Protein AF-A0A524Q2S2-F1 (afdb_monomer)

Foldseek 3Di:
DPPPVVVVVVVVVVVVVVVVVVVVVVPDDDPPVVPVVPPPDPPDDPVVVVVVVVVVVVVVVVVVVVVVCVVVVHDPVVVDPPPPPPFPWDWAWAWEDAPVLPDIDIDIDTDGDDPDLFVVLQVSLVVRCCGDPVDRRNLLVQWDKDFPGWDWADPDPPDQTEIETEIETPDGDVPRDHDPNSQVSSLVRSQCRSVRGPVSHDGYAYHYNNHGPDRNPDD

pLDDT: mean 76.46, std 16.43, range [42.31, 95.12]

Mean predicted aligned error: 17.83 Å

Secondary structure (DSSP, 8-state):
--SHHHHHHHHHHHHHHHHHHHTGGGT----STTTTTSSS-----HHHHHHHHHHHHHHHHHHHHHHHHHHHT--GGGGSPPP-----EEEEEEEEE-TTSS-EEEEEEEEEPPSSHHHHHHHHHHHHHT--SSS--GGGS-EEEEEEEEEEE--SSSSPEEEEEEEEEEEE-TT--PPTTHHHHHHHHHHHHHHHH-TTEEEEEEEETTEES--SS--

Sequence (219 aa):
MNTLFAKLSVRVRALKSGAAAFWRGLGWDFPQVRKIRAELIDYPEGKERNRRLIIFFAALFIIDYLAYSYHTDKNIFDIFPSIPSLDSHVSVSVYLPSLDGESIVDEKRMIPRYNSDEKTAKLLFETVVQGRLRANTTAAVPAELFVRKVWIRREGKGTQGLCVFDIEPVRLEPGATVIKNSEALFMRALEKTITENIPTVGGVMILEKGALNASLWEI

Structure (mmCIF, N/CA/C/O backbone):
data_AF-A0A524Q2S2-F1
#
_entry.id   AF-A0A524Q2S2-F1
#
loop_
_atom_site.group_PDB
_atom_site.id
_atom_site.type_symbol
_atom_site.label_atom_id
_atom_site.label_alt_id
_atom_site.label_comp_id
_atom_site.label_asym_id
_atom_site.label_entity_id
_atom_site.label_seq_id
_atom_site.pdbx_PDB_ins_code
_atom_site.Cartn_x
_atom_site.Cartn_y
_atom_site.Cartn_z
_atom_site.occupancy
_atom_site.B_iso_or_equiv
_atom_site.auth_seq_id
_atom_site.auth_comp_id
_atom_site.auth_asym_id
_atom_site.auth_atom_id
_atom_site.pdbx_PDB_model_num
ATOM 1 N N . MET A 1 1 ? -10.970 -1.768 -83.175 1.00 51.94 1 MET A N 1
ATOM 2 C CA . MET A 1 1 ? -9.980 -0.887 -82.505 1.00 51.94 1 MET A CA 1
ATOM 3 C C . MET A 1 1 ? -8.564 -0.907 -83.114 1.00 51.94 1 MET A C 1
ATOM 5 O O . MET A 1 1 ? -7.703 -0.235 -82.569 1.00 51.94 1 MET A O 1
ATOM 9 N N . ASN A 1 2 ? -8.312 -1.543 -84.275 1.00 53.16 2 ASN A N 1
ATOM 10 C CA . ASN A 1 2 ? -6.956 -1.641 -84.867 1.00 53.16 2 ASN A CA 1
ATOM 11 C C . ASN A 1 2 ? -6.663 -0.704 -86.060 1.00 53.16 2 ASN A C 1
ATOM 13 O O . ASN A 1 2 ? -5.562 -0.730 -86.599 1.00 53.16 2 ASN A O 1
ATOM 17 N N . THR A 1 3 ? -7.593 0.157 -86.478 1.00 53.16 3 THR A N 1
ATOM 18 C CA . THR A 1 3 ? -7.423 1.002 -87.682 1.00 53.16 3 THR A CA 1
ATOM 19 C C . THR A 1 3 ? -7.065 2.467 -87.396 1.00 53.16 3 THR A C 1
ATOM 21 O O . THR A 1 3 ? -6.556 3.154 -88.281 1.00 53.16 3 THR A O 1
ATOM 24 N N . LEU A 1 4 ? -7.245 2.951 -86.161 1.00 49.75 4 LEU A N 1
ATOM 25 C CA . LEU A 1 4 ? -6.898 4.326 -85.757 1.00 49.75 4 LEU A CA 1
ATOM 26 C C . LEU A 1 4 ? -5.415 4.490 -85.373 1.00 49.75 4 LEU A C 1
ATOM 28 O O . LEU A 1 4 ? -4.804 5.505 -85.705 1.00 49.75 4 LEU A O 1
ATOM 32 N N . PHE A 1 5 ? -4.791 3.467 -84.778 1.00 42.91 5 PHE A N 1
ATOM 33 C CA . PHE A 1 5 ? -3.368 3.506 -84.408 1.00 42.91 5 PHE A CA 1
ATOM 34 C C . PHE A 1 5 ? -2.415 3.422 -85.613 1.00 42.91 5 PHE A C 1
ATOM 36 O O . PHE A 1 5 ? -1.347 4.037 -85.603 1.00 42.91 5 PHE A O 1
ATOM 43 N N . ALA A 1 6 ? -2.813 2.736 -86.690 1.00 50.78 6 ALA A N 1
ATOM 44 C CA . ALA A 1 6 ? -2.006 2.648 -87.907 1.00 50.78 6 ALA A CA 1
ATOM 45 C C . ALA A 1 6 ? -1.934 3.990 -88.666 1.00 50.78 6 ALA A C 1
ATOM 47 O O . ALA A 1 6 ? -0.884 4.347 -89.194 1.00 50.78 6 ALA A O 1
ATOM 48 N N . LYS A 1 7 ? -3.014 4.786 -88.667 1.00 48.00 7 LYS A N 1
ATOM 49 C CA . LYS A 1 7 ? -3.033 6.110 -89.322 1.00 48.00 7 LYS A CA 1
ATOM 50 C C . LYS A 1 7 ? -2.212 7.170 -88.573 1.00 48.00 7 LYS A C 1
ATOM 52 O O . LYS A 1 7 ? -1.642 8.050 -89.219 1.00 48.00 7 LYS A O 1
ATOM 57 N N . LEU A 1 8 ? -2.095 7.079 -87.243 1.00 42.72 8 LEU A N 1
ATOM 58 C CA . LEU A 1 8 ? -1.252 7.991 -86.455 1.00 42.72 8 LEU A CA 1
ATOM 59 C C . LEU A 1 8 ? 0.249 7.692 -86.602 1.00 42.72 8 LEU A C 1
ATOM 61 O O . LEU A 1 8 ? 1.050 8.624 -86.677 1.00 42.72 8 LEU A O 1
ATOM 65 N N . SER A 1 9 ? 0.648 6.421 -86.709 1.00 47.88 9 SER A N 1
ATOM 66 C CA . SER A 1 9 ? 2.070 6.056 -86.804 1.00 47.88 9 SER A CA 1
ATOM 67 C C . SER A 1 9 ? 2.708 6.442 -88.146 1.00 47.88 9 SER A C 1
ATOM 69 O O . SER A 1 9 ? 3.886 6.804 -88.184 1.00 47.88 9 SER A O 1
ATOM 71 N N . VAL A 1 10 ? 1.931 6.447 -89.236 1.00 53.81 10 VAL A N 1
ATOM 72 C CA . VAL A 1 10 ? 2.407 6.836 -90.575 1.00 53.81 10 VAL A CA 1
ATOM 73 C C . VAL A 1 10 ? 2.595 8.356 -90.688 1.00 53.81 10 VAL A C 1
ATOM 75 O O . VAL A 1 10 ? 3.609 8.805 -91.224 1.00 53.81 10 VAL A O 1
ATOM 78 N N . ARG A 1 11 ? 1.697 9.169 -90.105 1.00 47.78 11 ARG A N 1
ATOM 79 C CA . ARG A 1 11 ? 1.826 10.643 -90.115 1.00 47.78 11 ARG A CA 1
ATOM 80 C C . ARG A 1 11 ? 3.018 11.153 -89.296 1.00 47.78 11 ARG A C 1
ATOM 82 O O . ARG A 1 11 ? 3.693 12.084 -89.725 1.00 47.78 11 ARG A O 1
ATOM 89 N N . VAL A 1 12 ? 3.333 10.518 -88.165 1.00 50.69 12 VAL A N 1
ATOM 90 C CA . VAL A 1 12 ? 4.493 10.902 -87.334 1.00 50.69 12 VAL A CA 1
ATOM 91 C C . VAL A 1 12 ? 5.821 10.514 -87.999 1.00 50.69 12 VAL A C 1
ATOM 93 O O . VAL A 1 12 ? 6.826 11.208 -87.835 1.00 50.69 12 VAL A O 1
ATOM 96 N N . ARG A 1 13 ? 5.839 9.435 -88.795 1.00 49.03 13 ARG A N 1
ATOM 97 C CA . ARG A 1 13 ? 7.043 8.997 -89.515 1.00 49.03 13 ARG A CA 1
ATOM 98 C C . ARG A 1 13 ? 7.376 9.920 -90.697 1.00 49.03 13 ARG A C 1
ATOM 100 O O . ARG A 1 13 ? 8.550 10.219 -90.894 1.00 49.03 13 ARG A O 1
ATOM 107 N N . ALA A 1 14 ? 6.362 10.453 -91.387 1.00 50.12 14 ALA A N 1
ATOM 108 C CA . ALA A 1 14 ? 6.536 11.420 -92.478 1.00 50.12 14 ALA A CA 1
ATOM 109 C C . ALA A 1 14 ? 7.053 12.799 -92.006 1.00 50.12 14 ALA A C 1
ATOM 111 O O . ALA A 1 14 ? 7.875 13.412 -92.686 1.00 50.12 14 ALA A O 1
ATOM 112 N N . LEU A 1 15 ? 6.650 13.269 -90.815 1.00 46.62 15 LEU A N 1
ATOM 113 C CA . LEU A 1 15 ? 7.177 14.524 -90.251 1.00 46.62 15 LEU A CA 1
ATOM 114 C C . LEU A 1 15 ? 8.654 14.408 -89.823 1.00 46.62 15 LEU A C 1
ATOM 116 O O . LEU A 1 15 ? 9.420 15.360 -89.969 1.00 46.62 15 LEU A O 1
ATOM 120 N N . LYS A 1 16 ? 9.080 13.236 -89.330 1.00 49.38 16 LYS A N 1
ATOM 121 C CA . LYS A 1 16 ? 10.474 13.000 -88.911 1.00 49.38 16 LYS A CA 1
ATOM 122 C C . LYS A 1 16 ? 11.441 12.862 -90.091 1.00 49.38 16 LYS A C 1
ATOM 124 O O . LYS A 1 16 ? 12.584 13.300 -89.977 1.00 49.38 16 LYS A O 1
ATOM 129 N N . SER A 1 17 ? 11.001 12.308 -91.222 1.00 53.91 17 SER A N 1
ATOM 130 C CA . SER A 1 17 ? 11.829 12.233 -92.434 1.00 53.91 17 SER A CA 1
ATOM 131 C C . SER A 1 17 ? 11.991 13.589 -93.127 1.00 53.91 17 SER A C 1
ATOM 133 O O . SER A 1 17 ? 13.067 13.860 -93.652 1.00 53.91 17 SER A O 1
ATOM 135 N N . GLY A 1 18 ? 10.975 14.462 -93.077 1.00 50.38 18 GLY A N 1
ATOM 136 C CA . GLY A 1 18 ? 11.052 15.821 -93.630 1.00 50.38 18 GLY A CA 1
ATOM 137 C C . GLY A 1 18 ? 12.020 16.731 -92.864 1.00 50.38 18 GLY A C 1
ATOM 138 O O . GLY A 1 18 ? 12.860 17.391 -93.471 1.00 50.38 18 GLY A O 1
ATOM 139 N N . ALA A 1 19 ? 11.986 16.695 -91.527 1.00 53.38 19 ALA A N 1
ATOM 140 C CA . ALA A 1 19 ? 12.909 17.473 -90.695 1.00 53.38 19 ALA A CA 1
ATOM 141 C C . ALA A 1 19 ? 14.368 17.001 -90.849 1.00 53.38 19 ALA A C 1
ATOM 143 O O . ALA A 1 19 ? 15.275 17.815 -90.981 1.00 53.38 19 ALA A O 1
ATOM 144 N N . ALA A 1 20 ? 14.608 15.687 -90.913 1.00 52.72 20 ALA A N 1
ATOM 145 C CA . ALA A 1 20 ? 15.955 15.135 -91.084 1.00 52.72 20 ALA A CA 1
ATOM 146 C C . ALA A 1 20 ? 16.560 15.365 -92.486 1.00 52.72 20 ALA A C 1
ATOM 148 O O . ALA A 1 20 ? 17.772 15.212 -92.652 1.00 52.72 20 ALA A O 1
ATOM 1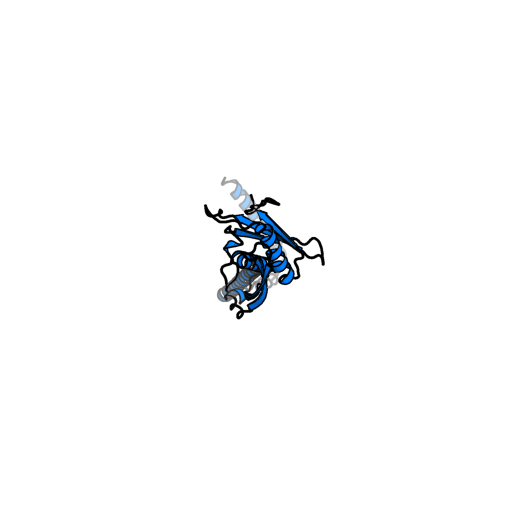49 N N . ALA A 1 21 ? 15.736 15.696 -93.487 1.00 55.91 21 ALA A N 1
ATOM 150 C CA . ALA A 1 21 ? 16.184 16.106 -94.818 1.00 55.91 21 ALA A CA 1
ATOM 151 C C . ALA A 1 21 ? 16.471 17.618 -94.880 1.00 55.91 21 ALA A C 1
ATOM 153 O O . ALA A 1 21 ? 17.477 18.016 -95.461 1.00 55.91 21 ALA A O 1
ATOM 154 N N . PHE A 1 22 ? 15.661 18.442 -94.203 1.00 51.53 22 PHE A N 1
ATOM 155 C CA . PHE A 1 22 ? 15.856 19.895 -94.110 1.00 51.53 22 PHE A CA 1
ATOM 156 C C . PHE A 1 22 ? 17.202 20.269 -93.463 1.00 51.53 22 PHE A C 1
ATOM 158 O O . PHE A 1 22 ? 17.921 21.121 -93.974 1.00 51.53 22 PHE A O 1
ATOM 165 N N . TRP A 1 23 ? 17.602 19.563 -92.399 1.00 49.12 23 TRP A N 1
ATOM 166 C CA . TRP A 1 23 ? 18.881 19.809 -91.717 1.00 49.12 23 TRP A CA 1
ATOM 167 C C . TRP A 1 23 ? 20.108 19.241 -92.450 1.00 49.12 23 TRP A C 1
ATOM 169 O O . TRP A 1 23 ? 21.209 19.753 -92.273 1.00 49.12 23 TRP A O 1
ATOM 179 N N . ARG A 1 24 ? 19.937 18.235 -93.322 1.00 52.16 24 ARG A N 1
ATOM 180 C CA . ARG A 1 24 ? 21.031 17.694 -94.155 1.00 52.16 24 ARG A CA 1
ATOM 181 C C . ARG A 1 24 ? 21.384 18.582 -95.352 1.00 52.16 24 ARG A C 1
ATOM 183 O O . ARG A 1 24 ? 22.505 18.501 -95.837 1.00 52.16 24 ARG A O 1
ATOM 190 N N . GLY A 1 25 ? 20.470 19.447 -95.796 1.00 52.78 25 GLY A N 1
ATOM 191 C CA . GLY A 1 25 ? 20.735 20.433 -96.853 1.00 52.78 25 GLY A CA 1
ATOM 192 C C . GLY A 1 25 ? 21.556 21.649 -96.401 1.00 52.78 25 GLY A C 1
ATOM 193 O O . GLY A 1 25 ? 22.034 22.397 -97.244 1.00 52.78 25 GLY A O 1
ATOM 194 N N . LEU A 1 26 ? 21.739 21.840 -95.090 1.00 55.78 26 LEU A N 1
ATOM 195 C CA . LEU A 1 26 ? 22.383 23.022 -94.498 1.00 55.78 26 LEU A CA 1
ATOM 196 C C . LEU A 1 26 ? 23.843 22.803 -94.061 1.00 55.78 26 LEU A C 1
ATOM 198 O O . LEU A 1 26 ? 24.423 23.682 -93.432 1.00 55.78 26 LEU A O 1
ATOM 202 N N . GLY A 1 27 ? 24.454 21.662 -94.403 1.00 50.78 27 GLY A N 1
ATOM 203 C CA . GLY A 1 27 ? 25.905 21.449 -94.263 1.00 50.78 27 GLY A CA 1
ATOM 204 C C . GLY A 1 27 ? 26.462 21.549 -92.836 1.00 50.78 27 GLY A C 1
ATOM 205 O O . GLY A 1 27 ? 27.656 21.775 -92.663 1.00 50.78 27 GLY A O 1
ATOM 206 N N . TRP A 1 28 ? 25.622 21.405 -91.809 1.00 48.47 28 TRP A N 1
ATOM 207 C CA . TRP A 1 28 ? 26.031 21.464 -90.406 1.00 48.47 28 TRP A CA 1
ATOM 208 C C . TRP A 1 28 ? 26.100 20.063 -89.799 1.00 48.47 28 TRP A C 1
ATOM 210 O O . TRP A 1 28 ? 25.163 19.591 -89.153 1.00 48.47 28 TRP A O 1
ATOM 220 N N . ASP A 1 29 ? 27.243 19.405 -89.984 1.00 48.66 29 ASP A N 1
ATOM 221 C CA . ASP A 1 29 ? 27.639 18.294 -89.126 1.00 48.66 29 ASP A CA 1
ATOM 222 C C . ASP A 1 29 ? 28.068 18.870 -87.771 1.00 48.66 29 ASP A C 1
ATOM 224 O O . ASP A 1 29 ? 29.070 19.573 -87.680 1.00 48.66 29 ASP A O 1
ATOM 228 N N . PHE A 1 30 ? 27.314 18.583 -86.705 1.00 49.28 30 PHE A N 1
ATOM 229 C CA . PHE A 1 30 ? 27.741 18.828 -85.323 1.00 49.28 30 PHE A CA 1
ATOM 230 C C . PHE A 1 30 ? 28.308 17.529 -84.729 1.00 49.28 30 PHE A C 1
ATOM 232 O O . PHE A 1 30 ? 27.538 16.696 -84.238 1.00 49.28 30 PHE A O 1
ATOM 239 N N . PRO A 1 31 ? 29.641 17.336 -84.682 1.00 49.84 31 PRO A N 1
ATOM 240 C CA . PRO A 1 31 ? 30.243 16.124 -84.130 1.00 49.84 31 PRO A CA 1
ATOM 241 C C . PRO A 1 31 ? 30.251 16.128 -82.592 1.00 49.84 31 PRO A C 1
ATOM 243 O O . PRO A 1 31 ? 30.528 15.105 -81.970 1.00 49.84 31 PRO A O 1
ATOM 246 N N . GLN A 1 32 ? 29.953 17.267 -81.954 1.00 50.66 32 GLN A N 1
ATOM 247 C CA . GLN A 1 32 ? 30.176 17.451 -80.516 1.00 50.66 32 GLN A CA 1
ATOM 248 C C . GLN A 1 32 ? 28.974 17.128 -79.618 1.00 50.66 32 GLN A C 1
ATOM 250 O O . GLN A 1 32 ? 29.165 16.778 -78.456 1.00 50.66 32 GLN A O 1
ATOM 255 N N . VAL A 1 33 ? 27.740 17.128 -80.132 1.00 47.84 33 VAL A N 1
ATOM 256 C CA . VAL A 1 33 ? 26.551 16.852 -79.292 1.00 47.84 33 VAL A CA 1
ATOM 257 C C . VAL A 1 33 ? 26.439 15.364 -78.920 1.00 47.84 33 VAL A C 1
ATOM 259 O O . VAL A 1 33 ? 25.808 15.009 -77.924 1.00 47.84 33 VAL A O 1
ATOM 262 N N . ARG A 1 34 ? 27.097 14.471 -79.672 1.00 45.41 34 ARG A N 1
ATOM 263 C CA . ARG A 1 34 ? 27.112 13.029 -79.377 1.00 45.41 34 ARG A CA 1
ATOM 264 C C . ARG A 1 34 ? 28.104 12.617 -78.290 1.00 45.41 34 ARG A C 1
ATOM 266 O O . ARG A 1 34 ? 27.841 11.622 -77.625 1.00 45.41 34 ARG A O 1
ATOM 273 N N . LYS A 1 35 ? 29.197 13.359 -78.078 1.00 44.00 35 LYS A N 1
ATOM 274 C CA . LYS A 1 35 ? 30.207 12.989 -77.068 1.00 44.00 35 LYS A CA 1
ATOM 275 C C . LYS A 1 35 ? 29.802 13.360 -75.640 1.00 44.00 35 LYS A C 1
ATOM 277 O O . LYS A 1 35 ? 30.072 12.594 -74.730 1.00 44.00 35 LYS A O 1
ATOM 282 N N . ILE A 1 36 ? 29.055 14.447 -75.442 1.00 49.34 36 ILE A N 1
ATOM 283 C CA . ILE A 1 36 ? 28.718 14.928 -74.087 1.00 49.34 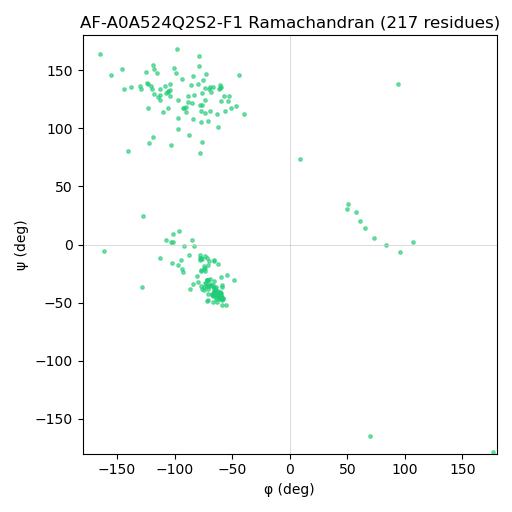36 ILE A CA 1
ATOM 284 C C . ILE A 1 36 ? 27.645 14.060 -73.394 1.00 49.34 36 ILE A C 1
ATOM 286 O O . ILE A 1 36 ? 27.555 14.039 -72.172 1.00 49.34 36 ILE A O 1
ATOM 290 N N . ARG A 1 37 ? 26.841 13.284 -74.138 1.00 42.31 37 ARG A N 1
ATOM 291 C CA . ARG A 1 37 ? 25.806 12.414 -73.539 1.00 42.31 37 ARG A CA 1
ATOM 292 C C . ARG A 1 37 ? 26.282 11.019 -73.126 1.00 42.31 37 ARG A C 1
ATOM 294 O O . ARG A 1 37 ? 25.503 10.311 -72.497 1.00 42.31 37 ARG A O 1
ATOM 301 N N . ALA A 1 38 ? 27.500 10.613 -73.480 1.00 45.41 38 ALA A N 1
ATOM 302 C CA . ALA A 1 38 ? 27.979 9.254 -73.220 1.00 45.41 38 ALA A CA 1
ATOM 303 C C . ALA A 1 38 ? 28.788 9.107 -71.917 1.00 45.41 38 ALA A C 1
ATOM 305 O O . ALA A 1 38 ? 28.978 7.985 -71.471 1.00 45.41 38 ALA A O 1
ATOM 306 N N . GLU A 1 39 ? 29.218 10.206 -71.287 1.00 50.22 39 GLU A N 1
ATOM 307 C CA . GLU A 1 39 ? 30.125 10.172 -70.122 1.00 50.22 39 GLU A CA 1
ATOM 308 C C . GLU A 1 39 ? 29.470 10.521 -68.772 1.00 50.22 39 GLU A C 1
ATOM 310 O O . GLU A 1 39 ? 30.163 10.567 -67.763 1.00 50.22 39 GLU A O 1
ATOM 315 N N . LEU A 1 40 ? 28.152 10.758 -68.696 1.00 49.72 40 LEU A N 1
ATOM 316 C CA . LEU A 1 40 ? 27.533 11.267 -67.455 1.00 49.72 40 LEU A CA 1
ATOM 317 C C . LEU A 1 40 ? 26.338 10.473 -66.917 1.00 49.72 40 LEU A C 1
ATOM 319 O O . LEU A 1 40 ? 25.515 11.019 -66.188 1.00 49.72 40 LEU A O 1
ATOM 323 N N . ILE A 1 41 ? 26.240 9.185 -67.245 1.00 53.84 41 ILE A N 1
ATOM 324 C CA . ILE A 1 41 ? 25.496 8.221 -66.424 1.00 53.84 41 ILE A CA 1
ATOM 325 C C . ILE A 1 41 ? 26.307 6.929 -66.429 1.00 53.84 41 ILE A C 1
ATOM 327 O O . ILE A 1 41 ? 26.025 6.006 -67.193 1.00 53.84 41 ILE A O 1
ATOM 331 N N . ASP A 1 42 ? 27.339 6.891 -65.590 1.00 50.59 42 ASP A N 1
ATOM 332 C CA . ASP A 1 42 ? 27.996 5.641 -65.226 1.00 50.59 42 ASP A CA 1
ATOM 333 C C . ASP A 1 42 ? 26.951 4.779 -64.512 1.00 50.59 42 ASP A C 1
ATOM 335 O O . ASP A 1 42 ? 26.579 5.023 -63.358 1.00 50.59 42 ASP A O 1
ATOM 339 N N . TYR A 1 43 ? 26.384 3.813 -65.234 1.00 50.56 43 TYR A N 1
ATOM 340 C CA . TYR A 1 43 ? 25.564 2.789 -64.613 1.00 50.56 43 TYR A CA 1
ATOM 341 C C . TYR A 1 43 ? 26.513 1.929 -63.783 1.00 50.56 43 TYR A C 1
ATOM 343 O O . TYR A 1 43 ? 27.381 1.281 -64.368 1.00 50.56 43 TYR A O 1
ATOM 351 N N . PRO A 1 44 ? 26.382 1.914 -62.443 1.00 57.34 44 PRO A N 1
ATOM 352 C CA . PRO A 1 44 ? 27.294 1.150 -61.611 1.00 57.34 44 PRO A CA 1
ATOM 353 C C . PRO A 1 44 ? 27.249 -0.310 -62.062 1.00 57.34 44 PRO A C 1
ATOM 355 O O . PRO A 1 44 ? 26.157 -0.885 -62.161 1.00 57.34 44 PRO A O 1
ATOM 358 N N . GLU A 1 45 ? 28.419 -0.898 -62.336 1.00 65.25 45 GLU A N 1
ATOM 359 C CA . GLU A 1 45 ? 28.560 -2.331 -62.604 1.00 65.25 45 GLU A CA 1
ATOM 360 C C . GLU A 1 45 ? 27.731 -3.116 -61.577 1.00 65.25 45 GLU A C 1
ATOM 362 O O . GLU A 1 45 ? 27.604 -2.692 -60.425 1.00 65.25 45 GLU A O 1
ATOM 367 N N . GLY A 1 46 ? 27.137 -4.254 -61.957 1.00 64.88 46 GLY A N 1
ATOM 368 C CA . GLY A 1 46 ? 26.148 -4.955 -61.115 1.00 64.88 46 GLY A 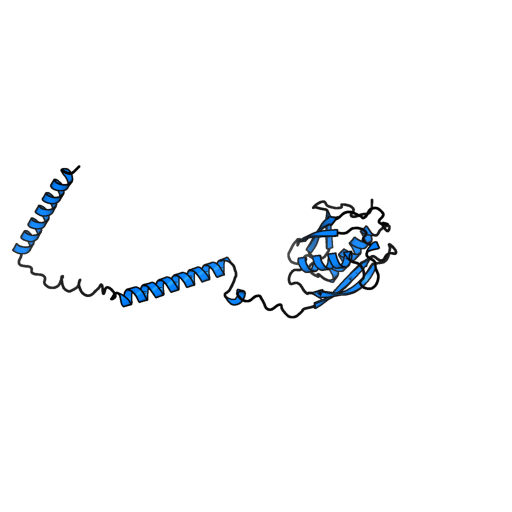CA 1
ATOM 369 C C . GLY A 1 46 ? 26.580 -5.154 -59.651 1.00 64.88 46 GLY A C 1
ATOM 370 O O . GLY A 1 46 ? 25.757 -5.089 -58.737 1.00 64.88 46 GLY A O 1
ATOM 371 N N . LYS A 1 47 ? 27.890 -5.281 -59.411 1.00 68.56 47 LYS A N 1
ATOM 372 C CA . LYS A 1 47 ? 28.512 -5.353 -58.085 1.00 68.56 47 LYS A CA 1
ATOM 373 C C . LYS A 1 47 ? 28.383 -4.059 -57.265 1.00 68.56 47 LYS A C 1
ATOM 375 O O . LYS A 1 47 ? 28.050 -4.113 -56.082 1.00 68.56 47 LYS A O 1
ATOM 380 N N . GLU A 1 48 ? 28.600 -2.897 -57.873 1.00 77.00 48 GLU A N 1
ATOM 381 C CA . GLU A 1 48 ? 28.444 -1.592 -57.225 1.00 77.00 48 GLU A CA 1
ATOM 382 C C . GLU A 1 48 ? 26.978 -1.248 -56.953 1.00 77.00 48 GLU A C 1
ATOM 384 O O . GLU A 1 48 ? 26.655 -0.708 -55.890 1.00 77.00 48 GLU A O 1
ATOM 389 N N . ARG A 1 49 ? 26.077 -1.605 -57.877 1.00 76.31 49 ARG A N 1
ATOM 390 C CA . ARG A 1 49 ? 24.630 -1.443 -57.686 1.00 76.31 49 ARG A CA 1
ATOM 391 C C . ARG A 1 49 ? 24.145 -2.254 -56.486 1.00 76.31 49 ARG A C 1
ATOM 393 O O . ARG A 1 49 ? 23.427 -1.720 -55.642 1.00 76.31 49 ARG A O 1
ATOM 400 N N . ASN A 1 50 ? 24.587 -3.505 -56.371 1.00 82.06 50 ASN A N 1
ATOM 401 C CA . ASN A 1 50 ? 24.251 -4.355 -55.232 1.00 82.06 50 ASN A CA 1
ATOM 402 C C . ASN A 1 50 ? 24.828 -3.808 -53.923 1.00 82.06 50 ASN A C 1
ATOM 404 O O . ASN A 1 50 ? 24.112 -3.771 -52.927 1.00 82.06 50 ASN A O 1
ATOM 408 N N . ARG A 1 51 ? 26.068 -3.296 -53.919 1.00 83.56 51 ARG A N 1
ATOM 409 C CA . ARG A 1 51 ? 26.654 -2.648 -52.731 1.00 83.56 51 ARG A CA 1
ATOM 410 C C . ARG A 1 51 ? 25.810 -1.460 -52.261 1.00 83.56 51 ARG A C 1
ATOM 412 O O . ARG A 1 51 ? 25.527 -1.351 -51.073 1.00 83.56 51 ARG A O 1
ATOM 419 N N . ARG A 1 52 ? 25.377 -0.592 -53.182 1.00 86.06 52 ARG A N 1
ATOM 420 C CA . ARG A 1 52 ? 24.524 0.565 -52.853 1.00 86.06 52 ARG A CA 1
ATOM 421 C C . ARG A 1 52 ? 23.162 0.133 -52.316 1.00 86.06 52 ARG A C 1
ATOM 423 O O . ARG A 1 52 ? 22.702 0.713 -51.342 1.00 86.06 52 ARG A O 1
ATOM 430 N N . LEU A 1 53 ? 22.551 -0.897 -52.903 1.00 87.19 53 LEU A N 1
ATOM 431 C CA . LEU A 1 53 ? 21.278 -1.439 -52.421 1.00 87.19 53 LEU A CA 1
ATOM 432 C C . LEU A 1 53 ? 21.405 -2.042 -51.022 1.00 87.19 53 LEU A C 1
ATOM 434 O O . LEU A 1 53 ? 20.578 -1.746 -50.170 1.00 87.19 53 LEU A O 1
ATOM 438 N N . ILE A 1 54 ? 22.450 -2.829 -50.759 1.00 88.75 54 ILE A N 1
ATOM 439 C CA . ILE A 1 54 ? 22.686 -3.422 -49.435 1.00 88.75 54 ILE A CA 1
ATOM 440 C C . ILE A 1 54 ? 22.853 -2.325 -48.381 1.00 88.75 54 ILE A C 1
ATOM 442 O O . ILE A 1 54 ? 22.213 -2.387 -47.338 1.00 88.75 54 ILE A O 1
ATOM 446 N N . ILE A 1 55 ? 23.660 -1.298 -48.667 1.00 92.62 55 ILE A N 1
ATOM 447 C CA . ILE A 1 55 ? 23.855 -0.165 -47.750 1.00 92.62 55 ILE A CA 1
ATOM 448 C C . ILE A 1 55 ? 22.543 0.599 -47.542 1.00 92.62 55 ILE A C 1
ATOM 450 O O . ILE A 1 55 ? 22.220 0.963 -46.417 1.00 92.62 55 ILE A O 1
ATOM 454 N N . PHE A 1 56 ? 21.770 0.816 -48.606 1.00 93.44 56 PHE A N 1
ATOM 455 C CA . PHE A 1 56 ? 20.489 1.512 -48.531 1.00 93.44 56 PHE A CA 1
ATOM 456 C C . PHE A 1 56 ? 19.462 0.751 -47.686 1.00 93.44 56 PHE A C 1
ATOM 458 O O . PHE A 1 56 ? 18.841 1.339 -46.804 1.00 93.44 56 PHE A O 1
ATOM 465 N N . PHE A 1 57 ? 19.319 -0.559 -47.897 1.00 93.69 57 PHE A N 1
ATOM 466 C CA . PHE A 1 57 ? 18.433 -1.387 -47.080 1.00 93.69 57 PHE A CA 1
ATOM 467 C C . PHE A 1 57 ? 18.919 -1.483 -45.633 1.00 93.69 57 PHE A C 1
ATOM 469 O O . PHE A 1 57 ? 18.108 -1.361 -44.722 1.00 93.69 57 PHE A O 1
ATOM 476 N N . ALA A 1 58 ? 20.228 -1.618 -45.400 1.00 93.19 58 ALA A N 1
ATOM 477 C CA . ALA A 1 58 ? 20.788 -1.591 -44.051 1.00 93.19 58 ALA A CA 1
ATOM 478 C C . ALA A 1 58 ? 20.483 -0.264 -43.336 1.00 93.19 58 ALA A C 1
ATOM 480 O O . ALA A 1 58 ? 20.057 -0.273 -42.185 1.00 93.19 58 ALA A O 1
ATOM 481 N N . ALA A 1 59 ? 20.632 0.871 -44.025 1.00 93.50 59 ALA A N 1
ATOM 482 C CA . ALA A 1 59 ? 20.294 2.182 -43.479 1.00 93.50 59 ALA A CA 1
ATOM 483 C C . ALA A 1 59 ? 18.794 2.311 -43.173 1.00 93.50 59 ALA A C 1
ATOM 485 O O . ALA A 1 59 ? 18.437 2.805 -42.106 1.00 93.50 59 ALA A O 1
ATOM 486 N N . LEU A 1 60 ? 17.919 1.824 -44.061 1.00 94.69 60 LEU A N 1
ATOM 487 C CA . LEU A 1 60 ? 16.475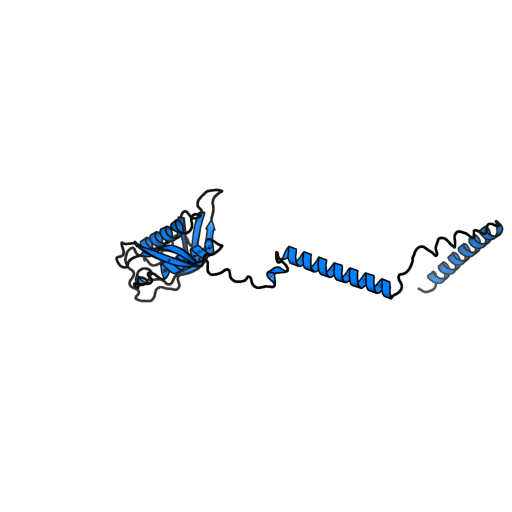 1.797 -43.817 1.00 94.69 60 LEU A CA 1
ATOM 488 C C . LEU A 1 60 ? 16.114 0.972 -42.579 1.00 94.69 60 LEU A C 1
ATOM 490 O O . LEU A 1 60 ? 15.342 1.451 -41.758 1.00 94.69 60 LEU A O 1
ATOM 494 N N . PHE A 1 61 ? 16.699 -0.216 -42.404 1.00 91.44 61 PHE A N 1
ATOM 495 C CA . PHE A 1 61 ? 16.446 -1.040 -41.218 1.00 91.44 61 PHE A CA 1
ATOM 496 C C . PHE A 1 61 ? 16.950 -0.389 -39.928 1.00 91.44 61 PHE A C 1
ATOM 498 O O . PHE A 1 61 ? 16.283 -0.480 -38.902 1.00 91.44 61 PHE A O 1
ATOM 505 N N . ILE A 1 62 ? 18.094 0.300 -39.969 1.00 89.31 62 ILE A N 1
ATOM 506 C CA . ILE A 1 62 ? 18.597 1.050 -38.810 1.00 89.31 62 ILE A CA 1
ATOM 507 C C . ILE A 1 62 ? 17.632 2.189 -38.452 1.00 89.31 62 ILE A C 1
ATOM 509 O O . ILE A 1 62 ? 17.325 2.377 -37.279 1.00 89.31 62 ILE A O 1
ATOM 513 N N . ILE A 1 63 ? 17.129 2.932 -39.441 1.00 90.12 63 ILE A N 1
ATOM 514 C CA . ILE A 1 63 ? 16.183 4.034 -39.211 1.00 90.12 63 ILE A CA 1
ATOM 515 C C . ILE A 1 63 ? 14.842 3.514 -38.685 1.00 90.12 63 ILE A C 1
ATOM 517 O O . ILE A 1 63 ? 14.318 4.079 -37.730 1.00 90.12 63 ILE A O 1
ATOM 521 N N . ASP A 1 64 ? 14.309 2.441 -39.267 1.00 86.69 64 ASP A N 1
ATOM 522 C CA . ASP A 1 64 ? 13.067 1.801 -38.817 1.00 86.69 64 ASP A CA 1
ATOM 523 C C . ASP A 1 64 ? 13.187 1.323 -37.362 1.00 86.69 64 ASP A C 1
ATOM 525 O O . ASP A 1 64 ? 12.340 1.617 -36.518 1.00 86.69 64 ASP A O 1
ATOM 529 N N . TYR A 1 65 ? 14.318 0.703 -37.024 1.00 82.62 65 TYR A N 1
ATOM 530 C CA . TYR A 1 65 ? 14.623 0.287 -35.661 1.00 82.62 65 TYR A CA 1
ATOM 531 C C . TYR A 1 65 ? 14.742 1.467 -34.683 1.00 82.62 65 TYR A C 1
ATOM 533 O O . TYR A 1 65 ? 14.230 1.393 -33.563 1.00 82.62 65 TYR A O 1
ATOM 541 N N . LEU A 1 66 ? 15.380 2.571 -35.084 1.00 83.50 66 LEU A N 1
ATOM 542 C CA . LEU A 1 66 ? 15.464 3.784 -34.263 1.00 83.50 66 LEU A CA 1
ATOM 543 C C . LEU A 1 66 ? 14.091 4.433 -34.072 1.00 83.50 66 LEU A C 1
ATOM 545 O O . LEU A 1 66 ? 13.782 4.874 -32.969 1.00 83.50 66 LEU A O 1
ATOM 549 N N . ALA A 1 67 ? 13.253 4.458 -35.110 1.00 84.56 67 ALA A N 1
ATOM 550 C CA . ALA A 1 67 ? 11.893 4.981 -35.031 1.00 84.56 67 ALA A CA 1
ATOM 551 C C . ALA A 1 67 ? 11.020 4.131 -34.096 1.00 84.56 67 ALA A C 1
ATOM 553 O O . ALA A 1 67 ? 10.304 4.676 -33.258 1.00 84.56 67 ALA A O 1
ATOM 554 N N . TYR A 1 68 ? 11.135 2.803 -34.177 1.00 81.38 68 TYR A N 1
ATOM 555 C CA . TYR A 1 68 ? 10.496 1.881 -33.240 1.00 81.38 68 TYR A CA 1
ATOM 556 C C . TYR A 1 68 ? 10.986 2.092 -31.801 1.00 81.38 68 TYR A C 1
ATOM 558 O O . TYR A 1 68 ? 10.175 2.196 -30.881 1.00 81.38 68 TYR A O 1
ATOM 566 N N . SER A 1 69 ? 12.301 2.209 -31.604 1.00 77.00 69 SER A N 1
ATOM 567 C CA . SER A 1 69 ? 12.916 2.463 -30.291 1.00 77.00 69 SER A CA 1
ATOM 568 C C . SER A 1 69 ? 12.433 3.790 -29.696 1.00 77.00 69 SER A C 1
ATOM 570 O O . SER A 1 69 ? 12.062 3.851 -28.528 1.00 77.00 69 SER A O 1
ATOM 572 N N . TYR A 1 70 ? 12.340 4.833 -30.527 1.00 80.06 70 TYR A N 1
ATOM 573 C CA . TYR A 1 70 ? 11.818 6.144 -30.145 1.00 80.06 70 TYR A CA 1
ATOM 574 C C . TYR A 1 70 ? 10.326 6.105 -29.794 1.00 80.06 70 TYR A C 1
ATOM 576 O O . TYR A 1 70 ? 9.908 6.714 -28.818 1.00 80.06 70 TYR A O 1
ATOM 584 N N . HIS A 1 71 ? 9.505 5.374 -30.552 1.00 80.19 71 HIS A N 1
ATOM 585 C CA . HIS A 1 71 ? 8.074 5.253 -30.257 1.00 80.19 71 HIS A CA 1
ATOM 586 C C . HIS A 1 71 ? 7.755 4.364 -29.059 1.00 80.19 71 HIS A C 1
ATOM 588 O O . HIS A 1 71 ? 6.679 4.495 -28.478 1.00 80.19 71 HIS A O 1
ATOM 594 N N . THR A 1 72 ? 8.655 3.453 -28.704 1.00 74.94 72 THR A N 1
ATOM 595 C CA . THR A 1 72 ? 8.454 2.531 -27.584 1.00 74.94 72 THR A CA 1
ATOM 596 C C . THR A 1 72 ? 9.195 2.948 -26.316 1.00 74.94 72 THR A C 1
ATOM 598 O O . THR A 1 72 ? 9.088 2.226 -25.327 1.00 74.94 72 THR A O 1
ATOM 601 N N . ASP A 1 73 ? 9.901 4.090 -26.329 1.00 64.94 73 ASP A N 1
ATOM 602 C CA . ASP A 1 73 ? 10.782 4.567 -25.248 1.00 64.94 73 ASP A CA 1
ATOM 603 C C . ASP A 1 73 ? 11.778 3.489 -24.767 1.00 64.94 73 ASP A C 1
ATOM 605 O O . ASP A 1 73 ? 12.163 3.452 -23.598 1.00 64.94 73 ASP A O 1
ATOM 609 N N . LYS A 1 74 ? 12.192 2.583 -25.665 1.00 66.06 74 LYS A N 1
ATOM 610 C CA . LYS A 1 74 ? 13.077 1.453 -25.350 1.00 66.06 74 LYS A CA 1
ATOM 611 C C . LYS A 1 74 ? 14.376 1.541 -26.129 1.00 66.06 74 LYS A C 1
ATOM 613 O O . LYS A 1 74 ? 14.361 1.681 -27.347 1.00 66.06 74 LYS A O 1
ATOM 618 N N . ASN A 1 75 ? 15.505 1.424 -25.437 1.00 68.44 75 ASN A N 1
ATOM 619 C CA . ASN A 1 75 ? 16.839 1.452 -26.047 1.00 68.44 75 ASN A CA 1
ATOM 620 C C . ASN A 1 75 ? 17.400 0.039 -26.284 1.00 68.44 75 ASN A C 1
ATOM 622 O O . ASN A 1 75 ? 16.925 -0.939 -25.719 1.00 68.44 75 ASN A O 1
ATOM 626 N N . ILE A 1 76 ? 18.496 -0.075 -27.050 1.00 63.09 76 ILE A N 1
ATOM 627 C CA . ILE A 1 76 ? 19.270 -1.332 -27.211 1.00 63.09 76 ILE A CA 1
ATOM 628 C C . ILE A 1 76 ? 19.701 -1.912 -25.845 1.00 63.09 76 ILE A C 1
ATOM 630 O O . ILE A 1 76 ? 19.872 -3.119 -25.693 1.00 63.09 76 ILE A O 1
ATOM 634 N N . PHE A 1 77 ? 19.833 -1.059 -24.827 1.00 59.72 77 PHE A N 1
ATOM 635 C CA . PHE A 1 77 ? 20.150 -1.458 -23.457 1.00 59.72 77 PHE A CA 1
ATOM 636 C C . PHE A 1 77 ? 18.957 -2.045 -22.671 1.00 59.72 77 PHE A C 1
ATOM 638 O O . PHE A 1 77 ? 19.198 -2.668 -21.64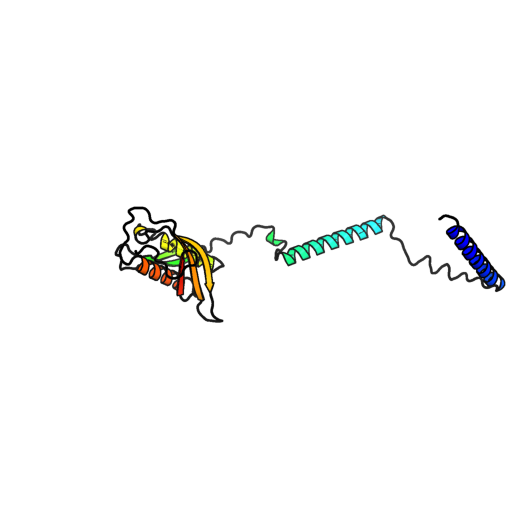4 1.00 59.72 77 PHE A O 1
ATOM 645 N N . ASP A 1 78 ? 17.715 -1.937 -23.165 1.00 60.00 78 ASP A N 1
ATOM 646 C CA . ASP A 1 78 ? 16.520 -2.585 -22.579 1.00 60.00 78 ASP A CA 1
ATOM 647 C C . ASP A 1 78 ? 16.345 -4.050 -23.014 1.00 60.00 78 ASP A C 1
ATOM 649 O O . ASP A 1 78 ? 15.399 -4.722 -22.600 1.00 60.00 78 ASP A O 1
ATOM 653 N N . ILE A 1 79 ? 17.236 -4.570 -23.866 1.00 64.06 79 ILE A N 1
ATOM 654 C CA . ILE A 1 79 ? 17.258 -5.996 -24.237 1.00 64.06 79 ILE A CA 1
ATOM 655 C C . ILE A 1 79 ? 17.698 -6.847 -23.040 1.00 64.06 79 ILE A C 1
ATOM 657 O O . ILE A 1 79 ? 17.277 -7.997 -22.896 1.00 64.06 79 ILE A O 1
ATOM 661 N N . PHE A 1 80 ? 18.531 -6.284 -22.165 1.00 64.25 80 PHE A N 1
ATOM 662 C CA . PHE A 1 80 ? 18.884 -6.932 -20.916 1.00 64.25 80 PHE A CA 1
ATOM 663 C C . PHE A 1 80 ? 17.791 -6.633 -19.893 1.00 64.25 80 PHE A C 1
ATOM 665 O O . PHE A 1 80 ? 17.470 -5.459 -19.694 1.00 64.25 80 PHE A O 1
ATOM 672 N N . PRO A 1 81 ? 17.222 -7.650 -19.216 1.00 58.59 81 PRO A N 1
ATOM 673 C CA . PRO A 1 81 ? 16.421 -7.370 -18.038 1.00 58.59 81 PRO A CA 1
ATOM 674 C C . PRO A 1 81 ? 17.285 -6.512 -17.118 1.00 58.59 81 PRO A C 1
ATOM 676 O O . PRO A 1 81 ? 18.443 -6.854 -16.863 1.00 58.59 81 PRO A O 1
ATOM 679 N N . SER A 1 82 ? 16.748 -5.375 -16.677 1.00 59.72 82 SER A N 1
ATOM 680 C CA . SER A 1 82 ? 17.418 -4.524 -15.700 1.00 59.72 82 SER A CA 1
ATOM 681 C C . SER A 1 82 ? 17.925 -5.424 -14.580 1.00 59.72 82 SER A C 1
ATOM 683 O O . SER A 1 82 ? 17.114 -6.124 -13.966 1.00 59.72 82 SER A O 1
ATOM 685 N N . ILE A 1 83 ? 19.244 -5.447 -14.353 1.00 60.41 83 ILE A N 1
ATOM 686 C CA . ILE A 1 83 ? 19.820 -6.135 -13.196 1.00 60.41 83 ILE A CA 1
ATOM 687 C C . ILE A 1 83 ? 19.022 -5.609 -12.001 1.00 60.41 83 ILE A C 1
ATOM 689 O O . ILE A 1 83 ? 19.017 -4.387 -11.813 1.00 60.41 83 ILE A O 1
ATOM 693 N N . PRO A 1 84 ? 18.276 -6.461 -11.269 1.00 52.81 84 PRO A N 1
ATOM 694 C CA . PRO A 1 84 ? 17.485 -5.989 -10.148 1.00 52.81 84 PRO A CA 1
ATOM 695 C C . PRO A 1 84 ? 18.458 -5.276 -9.220 1.00 52.81 84 PRO A C 1
ATOM 697 O O . PRO A 1 84 ? 19.428 -5.871 -8.749 1.00 52.81 84 PRO A O 1
ATOM 700 N N . SER A 1 85 ? 18.268 -3.967 -9.065 1.00 54.88 85 SER A N 1
ATOM 701 C CA . SER A 1 85 ? 19.108 -3.158 -8.196 1.00 54.88 85 SER A CA 1
A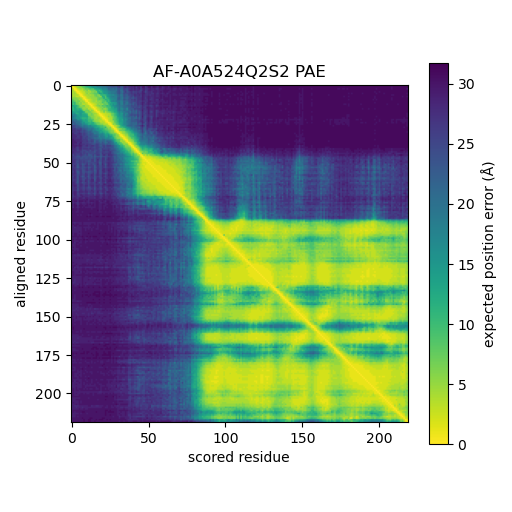TOM 702 C C . SER A 1 85 ? 19.104 -3.820 -6.826 1.00 54.88 85 SER A C 1
ATOM 704 O O . SER A 1 85 ? 18.017 -4.035 -6.287 1.00 54.88 85 SER A O 1
ATOM 706 N N . LEU A 1 86 ? 20.290 -4.162 -6.311 1.00 55.62 86 LEU A N 1
ATOM 707 C CA . LEU A 1 86 ? 20.486 -4.755 -4.990 1.00 55.62 86 LEU A CA 1
ATOM 708 C C . LEU A 1 86 ? 19.540 -4.099 -3.976 1.00 55.62 86 LEU A C 1
ATOM 710 O O . LEU A 1 86 ? 19.671 -2.907 -3.708 1.00 55.62 86 LEU A O 1
ATOM 714 N N . ASP A 1 87 ? 18.581 -4.889 -3.491 1.00 59.00 87 ASP A N 1
ATOM 715 C CA . ASP A 1 87 ? 17.781 -4.727 -2.277 1.00 59.00 87 ASP A CA 1
ATOM 716 C C . ASP A 1 87 ? 17.938 -3.383 -1.553 1.00 59.00 87 ASP A C 1
ATOM 718 O O . ASP A 1 87 ? 18.523 -3.289 -0.471 1.00 59.00 87 ASP A O 1
ATOM 722 N N . SER A 1 88 ? 17.361 -2.319 -2.116 1.00 74.81 88 SER A N 1
ATOM 723 C CA . SER A 1 88 ? 17.199 -1.076 -1.365 1.00 74.81 88 SER A CA 1
ATOM 724 C C . SER A 1 88 ? 16.006 -1.242 -0.429 1.00 74.81 88 SER A C 1
ATOM 726 O O . SER A 1 88 ? 14.889 -0.834 -0.720 1.00 74.81 88 SER A O 1
ATOM 728 N N . HIS A 1 89 ? 16.222 -1.930 0.688 1.00 84.94 89 HIS A N 1
ATOM 729 C CA . HIS A 1 89 ? 15.245 -1.965 1.767 1.00 84.94 89 HIS A CA 1
ATOM 730 C C . HIS A 1 89 ? 15.279 -0.639 2.525 1.00 84.94 89 HIS A C 1
ATOM 732 O O . HIS A 1 89 ? 16.343 -0.060 2.751 1.00 84.94 89 HIS A O 1
ATOM 738 N N . VAL A 1 90 ? 14.109 -0.160 2.930 1.00 86.81 90 VAL A N 1
ATOM 739 C CA . VAL A 1 90 ? 13.958 1.036 3.759 1.00 86.81 90 VAL A CA 1
ATOM 740 C C . VAL A 1 90 ? 13.243 0.641 5.042 1.00 86.81 90 VAL A C 1
ATOM 742 O O . VAL A 1 90 ? 12.279 -0.125 5.019 1.00 86.81 90 VAL A O 1
ATOM 745 N N . SER A 1 91 ? 13.733 1.162 6.166 1.00 89.31 91 SER A N 1
ATOM 746 C CA . SER A 1 91 ? 13.047 1.046 7.451 1.00 89.31 91 SER A CA 1
ATOM 747 C C . SER A 1 91 ? 11.875 2.021 7.475 1.00 89.31 91 SER A C 1
ATOM 749 O O . SER A 1 91 ? 12.085 3.229 7.401 1.00 89.31 91 SER A O 1
ATOM 751 N N . VAL A 1 92 ? 10.665 1.497 7.633 1.00 91.69 92 VAL A N 1
ATOM 752 C CA . VAL A 1 92 ? 9.413 2.256 7.731 1.00 91.69 92 VAL A CA 1
ATOM 753 C C . VAL A 1 92 ? 8.768 2.078 9.100 1.00 91.69 92 VAL A C 1
ATOM 755 O O . VAL A 1 92 ? 8.890 1.013 9.712 1.00 91.69 92 VAL A O 1
ATOM 758 N N . SER A 1 93 ? 8.085 3.117 9.576 1.00 92.31 93 SER A N 1
ATOM 759 C CA . SER A 1 93 ? 7.292 3.086 10.812 1.00 92.31 93 SER A CA 1
ATOM 760 C C . SER A 1 93 ? 5.861 2.661 10.485 1.00 92.31 93 SER A C 1
ATOM 762 O O . SER A 1 93 ? 5.145 3.388 9.806 1.00 92.31 93 SER A O 1
ATOM 764 N N . VAL A 1 94 ? 5.421 1.499 10.949 1.00 92.25 94 VAL A N 1
ATOM 765 C CA . VAL A 1 94 ? 4.060 0.991 10.735 1.00 92.25 94 VAL A CA 1
ATOM 766 C C . VAL A 1 94 ? 3.271 1.118 12.027 1.00 92.25 94 VAL A C 1
ATOM 768 O O . VAL A 1 94 ? 3.741 0.709 13.086 1.00 92.25 94 VAL A O 1
ATOM 771 N N . TYR A 1 95 ? 2.065 1.664 11.934 1.00 92.25 95 TYR A N 1
ATOM 772 C CA . TYR A 1 95 ? 1.138 1.786 13.049 1.00 92.25 95 TYR A CA 1
ATOM 773 C C . TYR A 1 95 ? 0.020 0.770 12.907 1.00 92.25 95 TYR A C 1
ATOM 775 O O . TYR A 1 95 ? -0.577 0.633 11.841 1.00 92.25 95 TYR A O 1
ATOM 783 N N . LEU A 1 96 ? -0.250 0.048 13.989 1.00 90.81 96 LEU A N 1
ATOM 784 C CA . LEU A 1 96 ? -1.139 -1.105 13.988 1.00 90.81 96 LEU A CA 1
ATOM 785 C C . LEU A 1 96 ? -2.157 -0.972 15.123 1.00 90.81 96 LEU A C 1
ATOM 787 O O . LEU A 1 96 ? -1.769 -0.606 16.238 1.00 90.81 96 LEU A O 1
ATOM 791 N N . PRO A 1 97 ? -3.444 -1.266 14.876 1.00 89.38 97 PRO A N 1
ATOM 792 C CA . PRO A 1 97 ? -4.441 -1.286 15.936 1.00 89.38 97 PRO A CA 1
ATOM 793 C C . PRO A 1 97 ? -4.159 -2.440 16.913 1.00 89.38 97 PRO A C 1
ATOM 795 O O . PRO A 1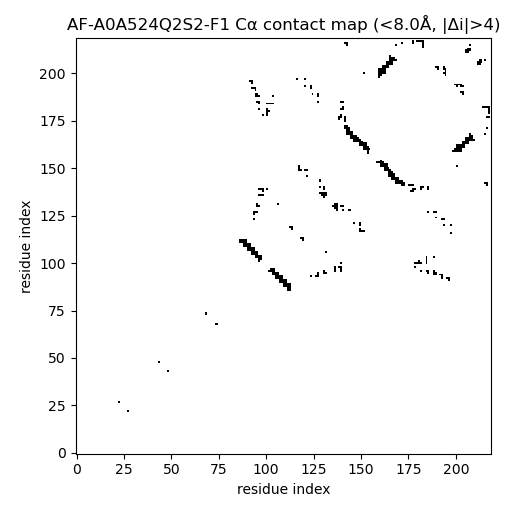 97 ? -3.845 -3.561 16.502 1.00 89.38 97 PRO A O 1
ATOM 798 N N . SER A 1 98 ? -4.248 -2.161 18.215 1.00 86.38 98 SER A N 1
ATOM 799 C CA . SER A 1 98 ? -4.214 -3.193 19.256 1.00 86.38 98 SER A CA 1
ATOM 800 C C . SER A 1 98 ? -5.569 -3.893 19.378 1.00 86.38 98 SER A C 1
ATOM 802 O O . SER A 1 98 ? -6.604 -3.363 18.975 1.00 86.38 98 SER A O 1
ATOM 804 N N . LEU A 1 99 ? -5.571 -5.068 20.007 1.00 84.12 99 LEU A N 1
ATOM 805 C CA . LEU A 1 99 ? -6.787 -5.832 20.309 1.00 84.12 99 LEU A CA 1
ATOM 806 C C . LEU A 1 99 ? -7.658 -5.172 21.390 1.00 84.12 99 LEU A C 1
ATOM 808 O O . LEU A 1 99 ? -8.818 -5.535 21.550 1.00 84.12 99 LEU A O 1
ATOM 812 N N . ASP A 1 100 ? -7.115 -4.192 22.112 1.00 82.31 100 ASP A N 1
ATOM 813 C CA . ASP A 1 100 ? -7.813 -3.505 23.203 1.00 82.31 100 ASP A CA 1
ATOM 814 C C . ASP A 1 100 ? -8.923 -2.559 22.707 1.00 82.31 100 ASP A C 1
ATOM 816 O O . ASP A 1 100 ? -9.695 -2.046 23.509 1.00 82.31 100 ASP A O 1
ATOM 820 N N . GLY A 1 101 ? -8.992 -2.277 21.399 1.00 77.81 101 GLY A N 1
ATOM 821 C CA . GLY A 1 101 ? -9.986 -1.359 20.824 1.00 77.81 101 GLY A CA 1
ATOM 822 C C . GLY A 1 101 ? -9.739 0.128 21.120 1.00 77.81 101 GLY A C 1
ATOM 823 O O . GLY A 1 101 ? -10.539 0.978 20.718 1.00 77.81 101 GLY A O 1
ATOM 824 N N . GLU A 1 102 ? -8.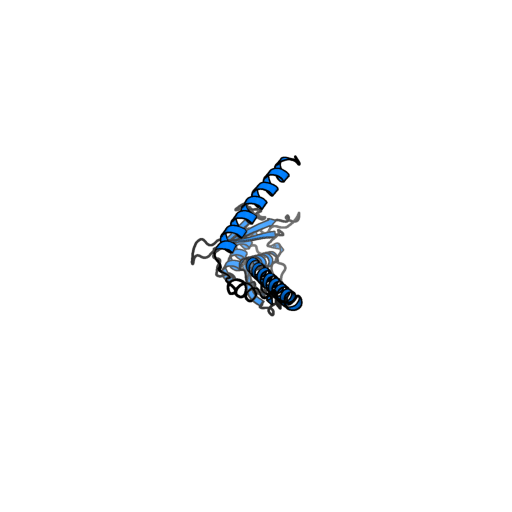612 0.466 21.762 1.00 84.06 102 GLU A N 1
ATOM 825 C CA . GLU A 1 102 ? -8.241 1.853 22.096 1.00 84.06 102 GLU A CA 1
ATOM 826 C C . GLU A 1 102 ? -6.828 2.264 21.650 1.00 84.06 102 GLU A C 1
ATOM 828 O O . GLU A 1 102 ? -6.616 3.412 21.251 1.00 84.06 102 GLU A O 1
ATOM 833 N N . SER A 1 103 ? -5.849 1.359 21.710 1.00 87.88 103 SER A N 1
ATOM 834 C CA . SER A 1 103 ? -4.436 1.705 21.527 1.00 87.88 103 SER A CA 1
ATOM 835 C C . SER A 1 103 ? -3.925 1.425 20.105 1.00 87.88 103 SER A C 1
ATOM 837 O O . SER A 1 103 ? -4.357 0.492 19.427 1.00 87.88 103 SER A O 1
ATOM 839 N N . ILE A 1 104 ? -2.976 2.252 19.652 1.00 89.94 104 ILE A N 1
ATOM 840 C CA . ILE A 1 104 ? -2.217 2.064 18.407 1.00 89.94 104 ILE A CA 1
ATOM 841 C C . ILE A 1 104 ? -0.769 1.778 18.791 1.00 89.94 104 ILE A C 1
ATOM 843 O O . ILE A 1 104 ? -0.165 2.542 19.544 1.00 89.94 104 ILE A O 1
ATOM 847 N N . VAL A 1 105 ? -0.213 0.698 18.254 1.00 89.62 105 VAL A N 1
ATOM 848 C CA . VAL A 1 105 ? 1.167 0.271 18.498 1.00 89.62 105 VAL A CA 1
ATOM 849 C C . VAL A 1 105 ? 2.027 0.612 17.289 1.00 89.62 105 VAL A C 1
ATOM 851 O O . VAL A 1 105 ? 1.602 0.412 16.153 1.00 89.62 105 VAL A O 1
ATOM 854 N N . ASP A 1 106 ? 3.236 1.108 17.525 1.00 90.81 106 ASP A N 1
ATOM 855 C CA . ASP A 1 106 ? 4.235 1.355 16.493 1.00 90.81 106 ASP A CA 1
ATOM 856 C C . ASP A 1 106 ? 5.186 0.160 16.326 1.00 90.81 106 ASP A C 1
ATOM 858 O O . ASP A 1 106 ? 5.578 -0.523 17.276 1.00 90.81 106 ASP A O 1
ATOM 862 N N . GLU A 1 107 ? 5.562 -0.118 15.084 1.00 90.38 107 GLU A N 1
ATOM 863 C CA . GLU A 1 107 ? 6.507 -1.168 14.734 1.00 90.38 107 GLU A CA 1
ATOM 864 C C . GLU A 1 107 ? 7.374 -0.720 13.558 1.00 90.38 107 GLU A C 1
ATOM 866 O O . GLU A 1 107 ? 6.871 -0.238 12.547 1.00 90.38 107 GLU A O 1
ATOM 871 N N . LYS A 1 108 ? 8.692 -0.920 13.646 1.00 91.56 108 LYS A N 1
ATOM 872 C CA . LYS A 1 108 ? 9.590 -0.664 12.514 1.00 91.56 108 LYS A CA 1
ATOM 873 C C . LYS A 1 108 ? 9.718 -1.907 11.645 1.00 91.56 108 LYS A C 1
ATOM 875 O O . LYS A 1 108 ? 10.053 -2.977 12.152 1.00 91.56 108 LYS A O 1
ATOM 880 N N . ARG A 1 109 ? 9.495 -1.759 10.338 1.00 89.00 109 ARG A N 1
ATOM 881 C CA . ARG A 1 109 ? 9.617 -2.843 9.352 1.00 89.00 109 ARG A CA 1
ATOM 882 C C . ARG A 1 109 ? 10.566 -2.469 8.231 1.00 89.00 109 ARG A C 1
ATOM 884 O O . ARG A 1 109 ? 10.664 -1.308 7.855 1.00 89.00 109 ARG A O 1
ATOM 891 N N . MET A 1 110 ? 11.249 -3.470 7.691 1.00 89.94 110 MET A N 1
ATOM 892 C CA . MET A 1 110 ? 12.049 -3.322 6.481 1.00 89.94 110 MET A CA 1
ATOM 893 C C . MET A 1 110 ? 11.169 -3.685 5.292 1.00 89.94 110 MET A C 1
ATOM 895 O O . MET A 1 110 ? 10.713 -4.822 5.200 1.00 89.94 110 MET A O 1
ATOM 899 N N . ILE A 1 111 ? 10.924 -2.724 4.404 1.00 89.06 111 ILE A N 1
ATOM 900 C CA . ILE A 1 111 ? 10.172 -2.947 3.165 1.00 89.06 111 ILE A CA 1
ATOM 901 C C . ILE A 1 111 ? 11.051 -2.660 1.945 1.00 89.06 111 ILE A C 1
ATOM 903 O O . ILE A 1 111 ? 11.950 -1.817 2.034 1.00 89.06 111 ILE A O 1
ATOM 907 N N . PRO A 1 112 ? 10.812 -3.319 0.800 1.00 88.19 112 PRO A N 1
ATOM 908 C CA . PRO A 1 112 ? 11.464 -2.946 -0.447 1.00 88.19 112 PRO A CA 1
ATOM 909 C C . PRO A 1 112 ? 11.096 -1.508 -0.826 1.00 88.19 112 PRO A C 1
ATOM 911 O O . PRO A 1 112 ? 9.930 -1.109 -0.773 1.00 88.19 112 PRO A O 1
ATOM 914 N N . ARG A 1 113 ? 12.091 -0.716 -1.226 1.00 86.12 113 ARG A N 1
ATOM 915 C CA . ARG A 1 113 ? 11.870 0.630 -1.751 1.00 86.12 113 ARG A CA 1
ATOM 916 C C . ARG A 1 113 ? 11.293 0.541 -3.154 1.00 86.12 113 ARG A C 1
ATOM 918 O O . ARG A 1 113 ? 11.905 -0.028 -4.055 1.00 86.12 113 ARG A O 1
ATOM 925 N N . TYR A 1 114 ? 10.148 1.178 -3.355 1.00 86.31 114 TYR A N 1
ATOM 926 C CA . TYR A 1 114 ? 9.576 1.360 -4.682 1.00 86.31 114 TYR A CA 1
ATOM 927 C C . TYR A 1 114 ? 9.846 2.768 -5.211 1.00 86.31 114 TYR A C 1
ATOM 929 O O . TYR A 1 114 ? 9.944 3.731 -4.455 1.00 86.31 114 TYR A O 1
ATOM 937 N N . ASN A 1 115 ? 9.912 2.885 -6.538 1.00 84.62 115 ASN A N 1
ATOM 938 C CA . ASN A 1 115 ? 10.020 4.174 -7.229 1.00 84.62 115 ASN A CA 1
ATOM 939 C C . ASN A 1 115 ? 8.678 4.928 -7.314 1.00 84.62 115 ASN A C 1
ATOM 941 O O . ASN A 1 115 ? 8.666 6.095 -7.688 1.00 84.62 115 ASN A O 1
ATOM 945 N N . SER A 1 116 ? 7.554 4.263 -7.019 1.00 88.94 116 SER A N 1
ATOM 946 C CA . SER A 1 116 ? 6.205 4.846 -7.047 1.00 88.94 116 SER A CA 1
ATOM 947 C C . SER A 1 116 ? 5.634 4.870 -5.635 1.00 88.94 116 SER A C 1
ATOM 949 O O . SER A 1 116 ? 5.577 3.835 -4.964 1.00 88.94 116 SER A O 1
ATOM 951 N N . ASP A 1 117 ? 5.185 6.054 -5.219 1.00 90.25 117 ASP A N 1
ATOM 952 C CA . ASP A 1 117 ? 4.512 6.271 -3.938 1.00 90.25 117 ASP A CA 1
ATOM 953 C C . ASP A 1 117 ? 3.244 5.408 -3.837 1.00 90.25 117 ASP A C 1
ATOM 955 O O . ASP A 1 117 ? 2.955 4.876 -2.770 1.00 90.25 117 ASP A O 1
ATOM 959 N N . GLU A 1 118 ? 2.521 5.181 -4.944 1.00 92.81 118 GLU A N 1
ATOM 960 C CA . GLU A 1 118 ? 1.320 4.334 -4.936 1.00 92.81 118 GLU A CA 1
ATOM 961 C C . GLU A 1 118 ? 1.638 2.868 -4.615 1.00 92.81 118 GLU A C 1
ATOM 963 O O . GLU A 1 118 ? 0.895 2.221 -3.874 1.00 92.81 118 GLU A O 1
ATOM 968 N N . LYS A 1 119 ? 2.751 2.334 -5.141 1.00 91.50 119 LYS A N 1
ATOM 969 C CA . LYS A 1 119 ? 3.194 0.964 -4.830 1.00 91.50 119 LYS A CA 1
ATOM 970 C C . LYS A 1 119 ? 3.603 0.834 -3.368 1.00 91.50 119 LYS A C 1
ATOM 972 O O . LYS A 1 119 ? 3.224 -0.138 -2.717 1.00 91.50 119 LYS A O 1
ATOM 977 N N . THR A 1 120 ? 4.329 1.823 -2.851 1.00 92.56 120 THR A N 1
ATOM 978 C CA . THR A 1 120 ? 4.694 1.882 -1.431 1.00 92.56 120 THR A CA 1
ATOM 979 C C . THR A 1 120 ? 3.447 1.955 -0.554 1.00 92.56 120 THR A C 1
ATOM 981 O O . THR A 1 120 ? 3.332 1.191 0.399 1.00 92.56 120 THR A O 1
ATOM 984 N N . ALA A 1 121 ? 2.476 2.804 -0.900 1.00 94.12 121 ALA A N 1
ATOM 985 C CA . ALA A 1 121 ? 1.243 2.955 -0.136 1.00 94.12 121 ALA A CA 1
ATOM 986 C C . ALA A 1 121 ? 0.410 1.666 -0.133 1.00 94.12 121 ALA A C 1
ATOM 988 O O . ALA A 1 121 ? -0.112 1.282 0.911 1.00 94.12 121 ALA A O 1
ATOM 989 N N . LYS A 1 122 ? 0.338 0.960 -1.271 1.00 94.56 122 LYS A N 1
ATOM 990 C CA . LYS A 1 122 ? -0.302 -0.359 -1.356 1.00 94.56 122 LYS A CA 1
ATOM 991 C C . LYS A 1 122 ? 0.358 -1.369 -0.413 1.00 94.56 122 LYS A C 1
ATOM 993 O O . LYS A 1 122 ? -0.348 -2.031 0.340 1.00 94.56 122 LYS A O 1
ATOM 998 N N . LEU A 1 123 ? 1.690 -1.458 -0.415 1.00 93.12 123 LEU A N 1
ATOM 999 C CA . LEU A 1 123 ? 2.396 -2.378 0.479 1.00 93.12 123 LEU A CA 1
ATOM 1000 C C . LEU A 1 123 ? 2.168 -2.019 1.954 1.00 93.12 123 LEU A C 1
ATOM 1002 O O . LEU A 1 123 ? 1.926 -2.902 2.774 1.00 93.12 123 LEU A O 1
ATOM 1006 N N . LEU A 1 124 ? 2.228 -0.731 2.302 1.00 93.50 124 LEU A N 1
ATOM 1007 C CA . LEU A 1 124 ? 1.963 -0.263 3.664 1.00 93.50 124 LEU A CA 1
ATOM 1008 C C . LEU A 1 124 ? 0.536 -0.604 4.106 1.00 93.50 124 LEU A C 1
ATOM 1010 O O . LEU A 1 124 ? 0.355 -1.066 5.227 1.00 93.50 124 LEU A O 1
ATOM 1014 N N . PHE A 1 125 ? -0.454 -0.453 3.225 1.00 93.75 125 PHE A N 1
ATOM 1015 C CA . PHE A 1 125 ? -1.830 -0.866 3.499 1.00 93.75 125 PHE A CA 1
ATOM 1016 C C . PHE A 1 125 ? -1.920 -2.361 3.825 1.00 93.75 125 PHE A C 1
ATOM 1018 O O . PHE A 1 125 ? -2.434 -2.733 4.876 1.00 93.75 125 PHE A O 1
ATOM 1025 N N . GLU A 1 126 ? -1.364 -3.217 2.964 1.00 91.00 126 GLU A N 1
ATOM 1026 C CA . GLU A 1 126 ? -1.348 -4.672 3.173 1.00 91.00 126 GLU A CA 1
ATOM 1027 C C . GLU A 1 126 ? -0.638 -5.038 4.486 1.00 91.00 126 GLU A C 1
ATOM 1029 O O . GLU A 1 126 ? -1.082 -5.913 5.224 1.00 91.00 126 GLU A O 1
ATOM 1034 N N . THR A 1 127 ? 0.421 -4.303 4.825 1.00 90.75 127 THR A N 1
ATOM 1035 C CA . THR A 1 127 ? 1.188 -4.472 6.065 1.00 90.75 127 THR A CA 1
ATOM 1036 C C . THR A 1 127 ? 0.362 -4.129 7.311 1.00 90.75 127 THR A C 1
ATOM 1038 O O . THR A 1 127 ? 0.505 -4.803 8.332 1.00 90.75 127 THR A O 1
ATOM 1041 N N . VAL A 1 128 ? -0.499 -3.105 7.239 1.00 90.81 128 VAL A N 1
ATOM 1042 C CA . VAL A 1 128 ? -1.404 -2.721 8.337 1.00 90.81 128 VAL A CA 1
ATOM 1043 C C . VAL A 1 128 ? -2.520 -3.752 8.510 1.00 90.81 128 VAL A C 1
ATOM 1045 O O . VAL A 1 128 ? -2.799 -4.157 9.637 1.00 90.81 128 VAL A O 1
ATOM 1048 N N . VAL A 1 129 ? -3.106 -4.229 7.406 1.00 89.19 129 VAL A N 1
ATOM 1049 C CA . VAL A 1 129 ? -4.145 -5.278 7.415 1.00 89.19 129 VAL A CA 1
ATOM 1050 C C . VAL A 1 129 ? -3.610 -6.595 7.988 1.00 89.19 129 VAL A C 1
ATOM 1052 O O . VAL A 1 129 ? -4.286 -7.240 8.783 1.00 89.19 129 VAL A O 1
ATOM 1055 N N . GLN A 1 130 ? -2.372 -6.974 7.657 1.00 86.44 130 GLN A N 1
ATOM 1056 C CA . GLN A 1 130 ? -1.727 -8.181 8.191 1.00 86.44 130 GLN A CA 1
ATOM 1057 C C . GLN A 1 130 ? -1.451 -8.132 9.704 1.00 86.44 130 GLN A C 1
ATOM 1059 O O . GLN A 1 130 ? -1.128 -9.160 10.296 1.00 86.44 130 GLN A O 1
ATOM 1064 N N . GLY A 1 131 ? -1.552 -6.969 10.353 1.00 83.62 131 GLY A N 1
ATOM 1065 C CA . GLY A 1 131 ? -1.281 -6.849 11.784 1.00 83.62 131 GLY A CA 1
ATOM 1066 C C . GLY A 1 131 ? 0.203 -7.014 12.137 1.00 83.62 131 GLY A C 1
ATOM 1067 O O . GLY A 1 131 ? 1.087 -6.889 11.287 1.00 83.62 131 GLY A O 1
ATOM 1068 N N . ARG A 1 132 ? 0.499 -7.232 13.426 1.00 78.69 132 ARG A N 1
ATOM 1069 C CA . ARG A 1 132 ? 1.865 -7.301 13.990 1.00 78.69 132 ARG A CA 1
ATOM 1070 C C . ARG A 1 132 ? 2.608 -8.586 13.599 1.00 78.69 132 ARG A C 1
ATOM 1072 O O . ARG A 1 132 ? 2.024 -9.659 13.555 1.00 78.69 132 ARG A O 1
ATOM 1079 N N . LEU A 1 133 ? 3.934 -8.502 13.423 1.00 73.94 133 LEU A N 1
ATOM 1080 C CA . LEU A 1 133 ? 4.771 -9.680 13.114 1.00 73.94 133 LEU A CA 1
ATOM 1081 C C . LEU A 1 133 ? 4.920 -10.637 14.306 1.00 73.94 133 LEU A C 1
ATOM 1083 O O . LEU A 1 133 ? 5.024 -11.847 14.131 1.00 73.94 133 LEU A O 1
ATOM 1087 N N . ARG A 1 134 ? 4.995 -10.091 15.527 1.00 67.25 134 ARG A N 1
ATOM 1088 C CA . ARG A 1 134 ? 5.290 -10.860 16.754 1.00 67.25 134 ARG A CA 1
ATOM 1089 C C . ARG A 1 134 ? 4.054 -11.275 17.550 1.00 67.25 134 ARG A C 1
ATOM 1091 O O . ARG A 1 134 ? 4.162 -12.132 18.417 1.00 67.25 134 ARG A O 1
ATOM 1098 N N . ALA A 1 135 ? 2.914 -10.640 17.304 1.00 67.25 135 ALA A N 1
ATOM 1099 C CA . ALA A 1 135 ? 1.665 -10.888 18.013 1.00 67.25 135 ALA A CA 1
ATOM 1100 C C . ALA A 1 135 ? 0.533 -10.899 16.991 1.00 67.25 135 ALA A C 1
ATOM 1102 O O . ALA A 1 135 ? 0.499 -10.035 16.124 1.00 67.25 135 ALA A O 1
ATOM 1103 N N . ASN A 1 136 ? -0.390 -11.853 17.079 1.00 69.56 136 ASN A N 1
ATOM 1104 C CA . ASN A 1 136 ? -1.471 -11.931 16.107 1.00 69.56 136 ASN A CA 1
ATOM 1105 C C . ASN A 1 136 ? -2.526 -10.850 16.396 1.00 69.56 136 ASN A C 1
ATOM 1107 O O . ASN A 1 136 ? -3.457 -11.077 17.164 1.00 69.56 136 ASN A O 1
ATOM 1111 N N . THR A 1 137 ? -2.349 -9.654 15.830 1.00 75.38 137 THR A N 1
ATOM 1112 C CA . THR A 1 137 ? -3.326 -8.556 15.922 1.00 75.38 137 THR A CA 1
ATOM 1113 C C . THR A 1 137 ? -4.242 -8.489 14.702 1.00 75.38 137 THR A C 1
ATOM 1115 O O . THR A 1 137 ? -4.962 -7.507 14.552 1.00 75.38 137 THR A O 1
ATOM 1118 N N . THR A 1 138 ? -4.248 -9.511 13.836 1.00 70.81 138 THR A N 1
ATOM 1119 C CA . THR A 1 138 ? -5.162 -9.568 12.680 1.00 70.81 138 THR A CA 1
ATOM 1120 C C . THR A 1 138 ? -6.621 -9.548 13.111 1.00 70.81 138 THR A C 1
ATOM 1122 O O . THR A 1 138 ? -7.445 -8.990 12.408 1.00 70.81 138 THR A O 1
ATOM 1125 N N . ALA A 1 139 ? -6.945 -10.039 14.312 1.00 74.69 139 ALA A N 1
ATOM 1126 C CA . ALA A 1 139 ? -8.301 -9.965 14.856 1.00 74.69 139 ALA A CA 1
ATOM 1127 C C . ALA A 1 139 ? -8.812 -8.521 15.068 1.00 74.69 139 ALA A C 1
ATOM 1129 O O . ALA A 1 139 ? -10.016 -8.324 15.197 1.00 74.69 139 ALA A O 1
ATOM 1130 N N . ALA A 1 140 ? -7.932 -7.509 15.075 1.00 77.31 140 ALA A N 1
ATOM 1131 C CA . ALA A 1 140 ? -8.339 -6.101 15.068 1.00 77.31 140 ALA A CA 1
ATOM 1132 C C . ALA A 1 140 ? -8.858 -5.629 13.696 1.00 77.31 140 ALA A C 1
ATOM 1134 O O . ALA A 1 140 ? -9.543 -4.614 13.629 1.00 77.31 140 ALA A O 1
ATOM 1135 N N . VAL A 1 141 ? -8.548 -6.350 12.615 1.00 81.25 141 VAL A N 1
ATOM 1136 C CA . VAL A 1 141 ? -9.039 -6.100 11.254 1.00 81.25 141 VAL A CA 1
ATOM 1137 C C . VAL A 1 141 ? -9.759 -7.369 10.784 1.00 81.25 141 VAL A C 1
ATOM 1139 O O . VAL A 1 141 ? -9.148 -8.246 10.178 1.00 81.25 141 VAL A O 1
ATOM 1142 N N . PRO A 1 142 ? -11.061 -7.512 11.086 1.00 72.25 142 PRO A N 1
ATOM 1143 C CA . PRO A 1 142 ? -11.787 -8.769 10.893 1.00 72.25 142 PRO A CA 1
ATOM 1144 C C . PRO A 1 142 ? -12.097 -9.085 9.420 1.00 72.25 142 PRO A C 1
ATOM 1146 O O . PRO A 1 142 ? -12.567 -10.180 9.118 1.00 72.25 142 PRO A O 1
ATOM 1149 N N . ALA A 1 143 ? -11.870 -8.134 8.508 1.00 74.06 143 ALA A N 1
ATOM 1150 C CA . ALA A 1 143 ? -12.122 -8.282 7.082 1.00 74.06 143 ALA A CA 1
ATOM 1151 C C . ALA A 1 143 ? -10.823 -8.484 6.294 1.00 74.06 143 ALA A C 1
ATOM 1153 O O . ALA A 1 143 ? -9.877 -7.704 6.412 1.00 74.06 143 ALA A O 1
ATOM 1154 N N . GLU A 1 144 ? -10.819 -9.468 5.395 1.00 81.25 144 GLU A N 1
ATOM 1155 C CA . GLU A 1 144 ? -9.825 -9.534 4.328 1.00 81.25 144 GLU A CA 1
ATOM 1156 C C . GLU A 1 144 ? -10.107 -8.418 3.311 1.00 81.25 144 GLU A C 1
ATOM 1158 O O . GLU A 1 144 ? -11.080 -8.458 2.548 1.00 81.25 144 GLU A O 1
ATOM 1163 N N . LEU A 1 145 ? -9.267 -7.382 3.334 1.00 86.12 145 LEU A N 1
ATOM 1164 C CA . LEU A 1 145 ? -9.374 -6.237 2.436 1.00 86.12 145 LEU A CA 1
ATOM 1165 C C . LEU A 1 145 ? -8.427 -6.405 1.254 1.00 86.12 145 LEU A C 1
ATOM 1167 O O . LEU A 1 145 ? -7.212 -6.520 1.427 1.00 86.12 145 LEU A O 1
ATOM 1171 N N . PHE A 1 146 ? -8.972 -6.337 0.043 1.00 88.00 146 PHE A N 1
ATOM 1172 C CA . PHE A 1 146 ? -8.173 -6.335 -1.172 1.00 88.00 146 PHE A CA 1
ATOM 1173 C C . PHE A 1 146 ? -8.093 -4.935 -1.779 1.00 88.00 146 PHE A C 1
ATOM 1175 O O . PHE A 1 146 ? -9.112 -4.303 -2.052 1.00 88.00 146 PHE A O 1
ATOM 1182 N N . VAL A 1 147 ? -6.878 -4.453 -2.053 1.00 91.81 147 VAL A N 1
ATOM 1183 C CA . VAL A 1 147 ? -6.667 -3.161 -2.721 1.00 91.81 147 VAL A CA 1
ATOM 1184 C C . VAL A 1 147 ? -6.768 -3.334 -4.235 1.00 91.81 147 VAL A C 1
ATOM 1186 O O . VAL A 1 147 ? -5.850 -3.859 -4.876 1.00 91.81 147 VAL A O 1
ATOM 1189 N N . ARG A 1 148 ? -7.855 -2.826 -4.827 1.00 91.88 148 ARG A N 1
ATOM 1190 C CA . ARG A 1 148 ? -8.063 -2.815 -6.283 1.00 91.88 148 ARG A CA 1
ATOM 1191 C C . ARG A 1 148 ? -7.144 -1.810 -6.957 1.00 91.88 148 ARG A C 1
ATOM 1193 O O . ARG A 1 148 ? -6.495 -2.125 -7.955 1.00 91.88 148 ARG A O 1
ATOM 1200 N N . LYS A 1 149 ? -7.100 -0.587 -6.427 1.00 93.19 149 LYS A N 1
ATOM 1201 C CA . LYS A 1 149 ? -6.323 0.508 -7.008 1.00 93.19 149 LYS A CA 1
ATOM 1202 C C . LYS A 1 149 ? -5.953 1.541 -5.951 1.00 93.19 149 LYS A C 1
ATOM 1204 O O . LYS A 1 149 ? -6.735 1.828 -5.054 1.00 93.19 149 LYS A O 1
ATOM 1209 N N . VAL A 1 150 ? -4.769 2.123 -6.111 1.00 94.50 150 VAL A N 1
ATOM 1210 C CA . VAL A 1 150 ? -4.285 3.254 -5.315 1.00 94.50 150 VAL A CA 1
ATOM 1211 C C . VAL A 1 150 ? -3.940 4.389 -6.261 1.00 94.50 150 VAL A C 1
ATOM 1213 O O . VAL A 1 150 ? -3.359 4.153 -7.323 1.00 94.50 150 VAL A O 1
ATOM 1216 N N . TRP A 1 151 ? -4.305 5.612 -5.898 1.00 94.50 151 TRP A N 1
ATOM 1217 C CA . TRP A 1 151 ? -3.840 6.812 -6.584 1.00 94.50 151 TRP A CA 1
ATOM 1218 C C . TRP A 1 151 ? -3.674 7.960 -5.599 1.00 94.50 151 TRP A C 1
ATOM 1220 O O . TRP A 1 151 ? -4.381 8.050 -4.598 1.00 94.50 151 TRP A O 1
ATOM 1230 N N . ILE A 1 152 ? -2.747 8.865 -5.902 1.00 93.50 152 ILE A N 1
ATOM 1231 C CA . ILE A 1 152 ? -2.498 10.052 -5.085 1.00 93.50 152 ILE A CA 1
ATOM 1232 C C . ILE A 1 152 ? -2.969 11.271 -5.869 1.00 93.50 152 ILE A C 1
ATOM 1234 O O . ILE A 1 152 ? -2.416 11.617 -6.914 1.00 93.50 152 ILE A O 1
ATOM 1238 N N . ARG A 1 153 ? -4.012 11.934 -5.368 1.00 91.62 153 ARG A N 1
ATOM 1239 C CA . ARG A 1 153 ? -4.533 13.166 -5.959 1.00 91.62 153 ARG A CA 1
ATOM 1240 C C . ARG A 1 153 ? -3.796 14.358 -5.363 1.00 91.62 153 ARG A C 1
ATOM 1242 O O . ARG A 1 153 ? -3.820 14.558 -4.154 1.00 91.62 153 ARG A O 1
ATOM 1249 N N . ARG A 1 154 ? -3.171 15.176 -6.209 1.00 88.81 154 ARG A N 1
ATOM 1250 C CA . ARG A 1 154 ? -2.545 16.443 -5.802 1.00 88.81 154 ARG A CA 1
ATOM 1251 C C . ARG A 1 154 ? -3.386 17.608 -6.304 1.00 88.81 154 ARG A C 1
ATOM 1253 O O . ARG A 1 154 ? -3.739 17.642 -7.479 1.00 88.81 154 ARG A O 1
ATOM 1260 N N . GLU A 1 155 ? -3.695 18.551 -5.421 1.00 80.75 155 GLU A N 1
ATOM 1261 C CA . GLU A 1 155 ? -4.524 19.721 -5.753 1.00 80.75 155 GLU A CA 1
ATOM 1262 C C . GLU A 1 155 ? -3.703 20.942 -6.209 1.00 80.75 155 GLU A C 1
ATOM 1264 O O . GLU A 1 155 ? -4.267 21.961 -6.591 1.00 80.75 155 GLU A O 1
ATOM 1269 N N . GLY A 1 156 ? -2.368 20.848 -6.238 1.00 77.25 156 GLY A N 1
ATOM 1270 C CA . GLY A 1 156 ? -1.491 21.926 -6.699 1.00 77.25 156 GLY A CA 1
ATOM 1271 C C . GLY A 1 156 ? 0.000 21.611 -6.554 1.00 77.25 156 GLY A C 1
ATOM 1272 O O . GLY A 1 156 ? 0.392 20.524 -6.128 1.00 77.25 156 GLY A O 1
ATOM 1273 N N . LYS A 1 157 ? 0.859 22.571 -6.926 1.00 65.19 157 LYS A N 1
ATOM 1274 C CA . LYS A 1 157 ? 2.308 22.496 -6.669 1.00 65.19 157 LYS A CA 1
ATOM 1275 C C . LYS A 1 157 ? 2.575 22.839 -5.202 1.00 65.19 157 LYS A C 1
ATOM 1277 O O . LYS A 1 157 ? 2.370 23.977 -4.800 1.00 65.19 157 LYS A O 1
ATOM 1282 N N . GLY A 1 158 ? 3.064 21.866 -4.435 1.00 69.62 158 GLY A N 1
ATOM 1283 C CA . GLY A 1 158 ? 3.471 22.048 -3.036 1.00 69.62 158 GLY A CA 1
ATOM 1284 C C . GLY A 1 158 ? 2.410 21.687 -1.992 1.00 69.62 158 GLY A C 1
ATOM 1285 O O . GLY A 1 158 ? 2.729 21.664 -0.809 1.00 69.62 158 GLY A O 1
ATOM 1286 N N . THR A 1 159 ? 1.180 21.361 -2.397 1.00 78.19 159 THR A N 1
ATOM 1287 C CA . THR A 1 159 ? 0.174 20.786 -1.496 1.00 78.19 159 THR A CA 1
ATOM 1288 C C . THR A 1 159 ? 0.418 19.295 -1.297 1.00 78.19 159 THR A C 1
ATOM 1290 O O . THR A 1 159 ? 0.718 18.566 -2.248 1.00 78.19 159 THR A O 1
ATOM 1293 N N . GLN A 1 160 ? 0.277 18.843 -0.050 1.00 83.44 160 GLN A N 1
ATOM 1294 C CA . GLN A 1 160 ? 0.257 17.421 0.265 1.00 83.44 160 GLN A CA 1
ATOM 1295 C C . GLN A 1 160 ? -0.913 16.753 -0.472 1.00 83.44 160 GLN A C 1
ATOM 1297 O O . GLN A 1 160 ? -2.013 17.301 -0.549 1.00 83.44 160 GLN A O 1
ATOM 1302 N N . GLY A 1 161 ? -0.653 15.597 -1.076 1.00 89.06 161 GLY A N 1
ATOM 1303 C CA . GLY A 1 161 ? -1.643 14.842 -1.829 1.00 89.06 161 GLY A CA 1
ATOM 1304 C C . GLY A 1 161 ? -2.584 14.054 -0.922 1.00 89.06 161 GLY A C 1
ATOM 1305 O O . GLY A 1 161 ? -2.218 13.656 0.183 1.00 89.06 161 GLY A O 1
ATOM 1306 N N . LEU A 1 162 ? -3.785 13.789 -1.421 1.00 92.75 162 LEU A N 1
ATOM 1307 C CA . LEU A 1 162 ? -4.725 12.849 -0.825 1.00 92.75 162 LEU A CA 1
ATOM 1308 C C . LEU A 1 162 ? -4.477 11.463 -1.428 1.00 92.75 162 LEU A C 1
ATOM 1310 O O . LEU A 1 162 ? -4.612 11.288 -2.643 1.00 92.75 162 LEU A O 1
ATOM 1314 N N . CYS A 1 163 ? -4.105 10.488 -0.599 1.00 94.00 163 CYS A N 1
ATOM 1315 C CA . CYS A 1 163 ? -3.955 9.101 -1.033 1.00 94.00 163 CYS A CA 1
ATOM 1316 C C . CYS A 1 163 ? -5.309 8.397 -0.973 1.00 94.00 163 CYS A C 1
ATOM 1318 O O . CYS A 1 163 ? -5.938 8.350 0.083 1.00 94.00 163 CYS A O 1
ATOM 1320 N N . VAL A 1 164 ? -5.762 7.868 -2.106 1.00 94.50 164 VAL A N 1
ATOM 1321 C CA . VAL A 1 164 ? -7.059 7.208 -2.225 1.00 94.50 164 VAL A CA 1
ATOM 1322 C C . VAL A 1 164 ? -6.852 5.722 -2.481 1.00 94.50 164 VAL A C 1
ATOM 1324 O O . VAL A 1 164 ? -6.190 5.341 -3.449 1.00 94.50 164 VAL A O 1
ATOM 1327 N N . PHE A 1 165 ? -7.441 4.895 -1.621 1.00 94.50 165 PHE A N 1
ATOM 1328 C CA . PHE A 1 165 ? -7.475 3.443 -1.744 1.00 94.50 165 PHE A CA 1
ATOM 1329 C C . PHE A 1 165 ? -8.871 3.007 -2.177 1.00 94.50 165 PHE A C 1
ATOM 1331 O O . PHE A 1 165 ? -9.829 3.207 -1.440 1.00 94.50 165 PHE A O 1
ATOM 1338 N N . ASP A 1 166 ? -8.988 2.396 -3.353 1.00 92.88 166 ASP A N 1
ATOM 1339 C CA . ASP A 1 166 ? -10.192 1.661 -3.743 1.00 92.88 166 ASP A CA 1
ATOM 1340 C C . ASP A 1 166 ? -10.028 0.199 -3.344 1.00 92.88 166 ASP A C 1
ATOM 1342 O O . ASP A 1 166 ? -9.118 -0.489 -3.827 1.00 92.88 166 ASP A O 1
ATOM 1346 N N . ILE A 1 167 ? -10.895 -0.256 -2.447 1.00 92.19 167 ILE A N 1
ATOM 1347 C CA . ILE A 1 167 ? -10.833 -1.577 -1.842 1.00 92.19 167 ILE A CA 1
ATOM 1348 C C . ILE A 1 167 ? -12.076 -2.400 -2.168 1.00 92.19 167 ILE A C 1
ATOM 1350 O O . ILE A 1 167 ? -13.160 -1.888 -2.453 1.00 92.19 167 ILE A O 1
ATOM 1354 N N . GLU A 1 168 ? -11.891 -3.711 -2.129 1.00 87.88 168 GLU A N 1
ATOM 1355 C CA . GLU A 1 168 ? -12.944 -4.706 -2.230 1.00 87.88 168 GLU A CA 1
ATOM 1356 C C . GLU A 1 168 ? -12.889 -5.611 -0.994 1.00 87.88 168 GLU A C 1
ATOM 1358 O O . GLU A 1 168 ? -11.875 -6.283 -0.786 1.00 87.88 168 GLU A O 1
ATOM 1363 N N . PRO A 1 169 ? -13.944 -5.627 -0.161 1.00 77.69 169 PRO A N 1
ATOM 1364 C CA . PRO A 1 169 ? -14.012 -6.525 0.981 1.00 77.69 169 PRO A CA 1
ATOM 1365 C C . PRO A 1 169 ? -14.339 -7.943 0.503 1.00 77.69 169 PRO A C 1
ATOM 1367 O O . PRO A 1 169 ? -15.291 -8.160 -0.252 1.00 77.69 169 PRO A O 1
ATOM 1370 N N . VAL A 1 170 ? -13.560 -8.927 0.959 1.00 70.38 170 VAL A N 1
ATOM 1371 C CA . VAL A 1 170 ? -13.657 -10.334 0.515 1.00 70.38 170 VAL A CA 1
ATOM 1372 C C . VAL A 1 170 ? -14.729 -11.138 1.282 1.00 70.38 170 VAL A C 1
ATOM 1374 O O . VAL A 1 170 ? -15.014 -12.279 0.930 1.00 70.38 170 VAL A O 1
ATOM 1377 N N . ARG A 1 171 ? -15.478 -10.474 2.178 1.00 68.25 171 ARG A N 1
ATOM 1378 C CA . ARG A 1 171 ? -16.476 -10.976 3.154 1.00 68.25 171 ARG A CA 1
ATOM 1379 C C . ARG A 1 171 ? -15.864 -11.226 4.529 1.00 68.25 171 ARG A C 1
ATOM 1381 O O . ARG A 1 171 ? -14.781 -11.781 4.651 1.00 68.25 171 ARG A O 1
ATOM 1388 N N . LEU A 1 172 ? -16.610 -10.824 5.555 1.00 73.00 172 LEU A N 1
ATOM 1389 C CA . LEU A 1 172 ? -16.344 -11.194 6.941 1.00 73.00 172 LEU A CA 1
ATOM 1390 C C . LEU A 1 172 ? -16.624 -12.687 7.119 1.00 73.00 172 LEU A C 1
ATOM 1392 O O . LEU A 1 172 ? -17.656 -13.186 6.654 1.00 73.00 172 LEU A O 1
ATOM 1396 N N . GLU A 1 173 ? -15.728 -13.392 7.804 1.00 69.56 173 GLU A N 1
ATOM 1397 C CA . GLU A 1 173 ? -15.990 -14.776 8.182 1.00 69.56 173 GLU A CA 1
ATOM 1398 C C . GLU A 1 173 ? -17.220 -14.842 9.107 1.00 69.56 173 GLU A C 1
ATOM 1400 O O . GLU A 1 173 ? -17.341 -14.046 10.049 1.00 69.56 173 GLU A O 1
ATOM 1405 N N . PRO A 1 174 ? -18.165 -15.769 8.867 1.00 63.66 174 PRO A N 1
ATOM 1406 C CA . PRO A 1 174 ? -19.334 -15.916 9.723 1.00 63.66 174 PRO A CA 1
ATOM 1407 C C . PRO A 1 174 ? -18.896 -16.331 11.136 1.00 63.66 174 PRO A C 1
ATOM 1409 O O . PRO A 1 174 ? -18.416 -17.443 11.341 1.00 63.66 174 PRO A O 1
ATOM 1412 N N . GLY A 1 175 ? -19.074 -15.429 12.108 1.00 67.00 175 GLY A N 1
ATOM 1413 C CA . GLY A 1 175 ? -18.641 -15.613 13.500 1.00 67.00 175 GLY A CA 1
ATOM 1414 C C . GLY A 1 175 ? -17.428 -14.775 13.921 1.00 67.00 175 GLY A C 1
ATOM 1415 O O . GLY A 1 175 ? -17.005 -14.887 15.071 1.00 67.00 175 GLY A O 1
ATOM 1416 N N . ALA A 1 176 ? -16.888 -13.924 13.041 1.00 70.50 176 ALA A N 1
ATOM 1417 C CA . ALA A 1 176 ? -15.824 -12.989 13.396 1.00 70.50 176 ALA A CA 1
ATOM 1418 C C . ALA A 1 176 ? -16.278 -12.031 14.514 1.00 70.50 176 ALA A C 1
ATOM 1420 O O . ALA A 1 176 ? -17.276 -11.318 14.388 1.00 70.50 176 ALA A O 1
ATOM 1421 N N . THR A 1 177 ? -15.539 -12.006 15.624 1.00 74.75 177 THR A N 1
ATOM 1422 C CA . THR A 1 177 ? -15.780 -11.060 16.716 1.00 74.75 177 THR A CA 1
ATOM 1423 C C . THR A 1 177 ? -15.242 -9.691 16.321 1.00 74.75 177 THR A C 1
ATOM 1425 O O . THR A 1 177 ? -14.030 -9.479 16.323 1.00 74.75 177 THR A O 1
ATOM 1428 N N . VAL A 1 178 ? -16.136 -8.761 15.988 1.00 79.69 178 VAL A N 1
ATOM 1429 C CA . VAL A 1 178 ? -15.759 -7.374 15.705 1.00 79.69 178 VAL A CA 1
ATOM 1430 C C . VAL A 1 178 ? -15.502 -6.647 17.022 1.00 79.69 178 VAL A C 1
ATOM 1432 O O . VAL A 1 178 ? -16.384 -6.539 17.876 1.00 79.69 178 VAL A O 1
ATOM 1435 N N . ILE A 1 179 ? -14.279 -6.149 17.195 1.00 83.38 179 ILE A N 1
ATOM 1436 C CA . ILE A 1 179 ? -13.921 -5.294 18.328 1.00 83.38 179 ILE A CA 1
ATOM 1437 C C . ILE A 1 179 ? -14.541 -3.914 18.092 1.00 83.38 179 ILE A C 1
ATOM 1439 O O . ILE A 1 179 ? -14.456 -3.358 16.996 1.00 83.38 179 ILE A O 1
ATOM 1443 N N . LYS A 1 180 ? -15.166 -3.346 19.122 1.00 83.81 180 LYS A N 1
ATOM 1444 C CA . LYS A 1 180 ? -15.755 -2.005 19.051 1.00 83.81 180 LYS A CA 1
ATOM 1445 C C . LYS A 1 180 ? -14.675 -0.964 18.731 1.00 83.81 180 LYS A C 1
ATOM 1447 O O . LYS A 1 180 ? -13.616 -1.002 19.350 1.00 83.81 180 LYS A O 1
ATOM 1452 N N . ASN A 1 181 ? -14.972 -0.009 17.845 1.00 85.75 181 ASN A N 1
ATOM 1453 C CA . ASN A 1 181 ? -14.070 1.084 17.448 1.00 85.75 181 ASN A CA 1
ATOM 1454 C C . ASN A 1 181 ? -12.798 0.614 16.702 1.00 85.75 181 ASN A C 1
ATOM 1456 O O . ASN A 1 181 ? -11.845 1.378 16.519 1.00 85.75 181 ASN A O 1
ATOM 1460 N N . SER A 1 182 ? -12.778 -0.641 16.249 1.00 86.50 182 SER A N 1
ATOM 1461 C CA . SER A 1 182 ? -11.680 -1.209 15.469 1.00 86.50 182 SER A CA 1
ATOM 1462 C C . SER A 1 182 ? -11.558 -0.566 14.091 1.00 86.50 182 SER A C 1
ATOM 1464 O O . SER A 1 182 ? -10.439 -0.342 13.631 1.00 86.50 182 SER A O 1
ATOM 1466 N N . GLU A 1 183 ? -12.675 -0.194 13.458 1.00 88.44 183 GLU A N 1
ATOM 1467 C CA . GLU A 1 183 ? -12.667 0.441 12.136 1.00 88.44 183 GLU A CA 1
ATOM 1468 C C . GLU A 1 183 ? -12.025 1.832 12.202 1.00 88.44 183 GLU A C 1
ATOM 1470 O O . GLU A 1 183 ? -11.086 2.141 11.465 1.00 88.44 183 GLU A O 1
ATOM 1475 N N . ALA A 1 184 ? -12.454 2.661 13.155 1.00 89.19 184 ALA A N 1
ATOM 1476 C CA . ALA A 1 184 ? -11.891 3.994 13.344 1.00 89.19 184 ALA A CA 1
ATOM 1477 C C . ALA A 1 184 ? -10.407 3.949 13.749 1.00 89.19 184 ALA A C 1
ATOM 1479 O O . ALA A 1 184 ? -9.616 4.795 13.319 1.00 89.19 184 ALA A O 1
ATOM 1480 N N . LEU A 1 185 ? -10.004 2.963 14.557 1.00 90.62 185 LEU A N 1
ATOM 1481 C CA . LEU A 1 185 ? -8.596 2.758 14.891 1.00 90.62 185 LEU A CA 1
ATOM 1482 C C . LEU A 1 185 ? -7.769 2.311 13.696 1.00 9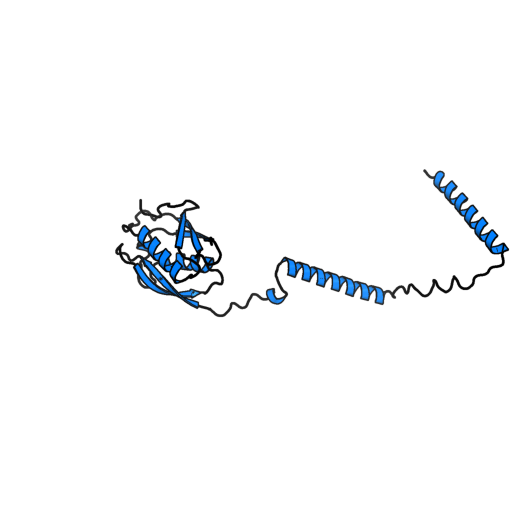0.62 185 LEU A C 1
ATOM 1484 O O . LEU A 1 185 ? -6.670 2.831 13.509 1.00 90.62 185 LEU A O 1
ATOM 1488 N N . PHE A 1 186 ? -8.290 1.394 12.884 1.00 91.12 186 PHE A N 1
ATOM 1489 C CA . PHE A 1 186 ? -7.646 0.982 11.645 1.00 91.12 186 PHE A CA 1
ATOM 1490 C C . PHE A 1 186 ? -7.426 2.182 10.721 1.00 91.12 186 PHE A C 1
ATOM 1492 O O . PHE A 1 186 ? -6.305 2.395 10.264 1.00 91.12 186 PHE A O 1
ATOM 1499 N N . MET A 1 187 ? -8.446 3.023 10.527 1.00 91.62 187 MET A N 1
ATOM 1500 C CA . MET A 1 187 ? -8.344 4.234 9.707 1.00 91.62 187 MET A CA 1
ATOM 1501 C C . MET A 1 187 ? -7.258 5.187 10.214 1.00 91.62 187 MET A C 1
ATOM 1503 O O . MET A 1 187 ? -6.423 5.639 9.433 1.00 91.62 187 MET A O 1
ATOM 1507 N N . ARG A 1 188 ? -7.208 5.441 11.528 1.00 92.94 188 ARG A N 1
ATOM 1508 C CA . ARG A 1 188 ? -6.177 6.293 12.146 1.00 92.94 188 ARG A CA 1
ATOM 1509 C C . ARG A 1 188 ? -4.777 5.696 12.030 1.00 92.94 188 ARG A C 1
ATOM 1511 O O . ARG A 1 188 ? -3.815 6.419 11.777 1.00 92.94 188 ARG A O 1
ATOM 1518 N N . ALA A 1 189 ? -4.649 4.388 12.236 1.00 93.12 189 ALA A N 1
ATOM 1519 C CA . ALA A 1 189 ? -3.382 3.677 12.134 1.00 93.12 189 ALA A CA 1
ATOM 1520 C C . ALA A 1 189 ? -2.860 3.681 10.689 1.00 93.12 189 ALA A C 1
ATOM 1522 O O . ALA A 1 189 ? -1.682 3.963 10.454 1.00 93.12 189 ALA A O 1
ATOM 1523 N N . LEU A 1 190 ? -3.744 3.454 9.716 1.00 94.31 190 LEU A N 1
ATOM 1524 C CA . LEU A 1 190 ? -3.422 3.531 8.299 1.00 94.31 190 LEU A CA 1
ATOM 1525 C C . LEU A 1 190 ? -3.014 4.950 7.903 1.00 94.31 190 LEU A C 1
ATOM 1527 O O . LEU A 1 190 ? -1.963 5.123 7.293 1.00 94.31 190 LEU A O 1
ATOM 1531 N N . GLU A 1 191 ? -3.804 5.959 8.274 1.00 94.94 191 GLU A N 1
ATOM 1532 C CA . GLU A 1 191 ? -3.505 7.358 7.972 1.00 94.94 191 GLU A CA 1
ATOM 1533 C C . GLU A 1 191 ? -2.120 7.739 8.493 1.00 94.94 191 GLU A C 1
ATOM 1535 O O . GLU A 1 191 ? -1.270 8.157 7.708 1.00 94.94 191 GLU A O 1
ATOM 1540 N N . LYS A 1 192 ? -1.846 7.464 9.774 1.00 94.94 192 LYS A N 1
ATOM 1541 C CA . LYS A 1 192 ? -0.550 7.750 10.395 1.00 94.94 192 LYS A CA 1
ATOM 1542 C C . LYS A 1 192 ? 0.601 7.011 9.708 1.00 94.94 192 LYS A C 1
ATOM 1544 O O . LYS A 1 192 ? 1.655 7.598 9.469 1.00 94.94 192 LYS A O 1
ATOM 1549 N N . THR A 1 193 ? 0.393 5.742 9.348 1.00 95.12 193 THR A N 1
ATOM 1550 C CA . THR A 1 193 ? 1.382 4.936 8.613 1.00 95.12 193 THR A CA 1
ATOM 1551 C C . THR A 1 193 ? 1.690 5.547 7.251 1.00 95.12 193 THR A C 1
ATOM 1553 O O . THR A 1 193 ? 2.852 5.659 6.873 1.00 95.12 193 THR A O 1
ATOM 1556 N N . ILE A 1 194 ? 0.682 5.972 6.495 1.00 95.06 194 ILE A N 1
ATOM 1557 C CA . ILE A 1 194 ? 0.908 6.537 5.165 1.00 95.06 194 ILE A CA 1
ATOM 1558 C C . ILE A 1 194 ? 1.566 7.916 5.257 1.00 95.06 194 ILE A C 1
ATOM 1560 O O . ILE A 1 194 ? 2.562 8.146 4.574 1.00 95.06 194 ILE A O 1
ATOM 1564 N N . THR A 1 195 ? 1.064 8.813 6.109 1.00 94.19 195 THR A N 1
ATOM 1565 C CA . THR A 1 195 ? 1.573 10.191 6.205 1.00 94.19 195 THR A CA 1
ATOM 1566 C C . THR A 1 195 ? 3.005 10.264 6.727 1.00 94.19 195 THR A C 1
ATOM 1568 O O . THR A 1 195 ? 3.755 11.153 6.337 1.00 94.19 195 THR A O 1
ATOM 1571 N N . GLU A 1 196 ? 3.414 9.336 7.599 1.00 94.06 196 GLU A N 1
ATOM 1572 C CA . GLU A 1 196 ? 4.782 9.326 8.132 1.00 94.06 196 GLU A CA 1
ATOM 1573 C C . GLU A 1 196 ? 5.800 8.772 7.128 1.00 94.06 196 GLU A C 1
ATOM 1575 O O . GLU A 1 196 ? 6.927 9.259 7.057 1.00 94.06 196 GLU A O 1
ATOM 1580 N N . ASN A 1 197 ? 5.412 7.775 6.326 1.00 92.81 197 ASN A N 1
ATOM 1581 C CA . ASN A 1 197 ? 6.336 7.121 5.395 1.00 92.81 197 ASN A CA 1
ATOM 1582 C C . ASN A 1 197 ? 6.331 7.737 3.990 1.00 92.81 197 ASN A C 1
ATOM 1584 O O . ASN A 1 197 ? 7.313 7.589 3.262 1.00 92.81 197 ASN A O 1
ATOM 1588 N N . ILE A 1 198 ? 5.249 8.410 3.589 1.00 91.94 198 ILE A N 1
ATOM 1589 C CA . ILE A 1 198 ? 5.105 9.025 2.268 1.00 91.94 198 ILE A CA 1
ATOM 1590 C C . ILE A 1 198 ? 4.930 10.538 2.449 1.00 91.94 198 ILE A C 1
ATOM 1592 O O . ILE A 1 198 ? 3.805 11.022 2.568 1.00 91.94 198 ILE A O 1
ATOM 1596 N N . PRO A 1 199 ? 6.022 11.325 2.414 1.00 88.25 199 PRO A N 1
ATOM 1597 C CA . PRO A 1 199 ? 5.977 12.759 2.718 1.00 88.25 199 PRO A CA 1
ATOM 1598 C C . PRO A 1 199 ? 5.168 13.575 1.698 1.00 88.25 199 PRO A C 1
ATOM 1600 O O . PRO A 1 199 ? 4.834 14.733 1.942 1.00 88.25 199 PRO A O 1
ATOM 1603 N N . THR A 1 200 ? 4.864 12.990 0.536 1.00 89.38 200 THR A N 1
ATOM 1604 C CA . THR A 1 200 ? 4.023 13.609 -0.493 1.00 89.38 200 THR A CA 1
ATOM 1605 C C . THR A 1 200 ? 2.529 13.531 -0.169 1.00 89.38 200 THR A C 1
ATOM 1607 O O . THR A 1 200 ? 1.749 14.179 -0.867 1.00 89.38 200 THR A O 1
ATOM 1610 N N . VAL A 1 201 ? 2.123 12.777 0.860 1.00 91.69 201 VAL A N 1
ATOM 1611 C CA . VAL A 1 201 ? 0.727 12.527 1.243 1.00 91.69 201 VAL A CA 1
ATOM 1612 C C . VAL A 1 201 ? 0.410 13.185 2.586 1.00 91.69 201 VAL A C 1
ATOM 1614 O O . VAL A 1 201 ? 1.170 13.060 3.539 1.00 91.69 201 VAL A O 1
ATOM 1617 N N . GLY A 1 202 ? -0.728 13.877 2.660 1.00 89.31 202 GLY A N 1
ATOM 1618 C CA . GLY A 1 202 ? -1.197 14.576 3.867 1.00 89.31 202 GLY A CA 1
ATOM 1619 C C . GLY A 1 202 ? -2.449 13.972 4.491 1.00 89.31 202 GLY A C 1
ATOM 1620 O O . GLY A 1 202 ? -2.808 14.337 5.602 1.00 89.31 202 GLY A O 1
ATOM 1621 N N . GLY A 1 203 ? -3.109 13.055 3.785 1.00 91.06 203 GLY A N 1
ATOM 1622 C CA . GLY A 1 203 ? -4.308 12.384 4.268 1.00 91.06 203 GLY A CA 1
ATOM 1623 C C . GLY A 1 203 ? -4.639 11.152 3.439 1.00 91.06 203 GLY A C 1
ATOM 1624 O O . GLY A 1 203 ? -4.139 10.973 2.320 1.00 91.06 203 GLY A O 1
ATOM 1625 N N . VAL A 1 204 ? -5.498 10.304 3.999 1.00 93.62 204 VAL A N 1
ATOM 1626 C CA . VAL A 1 204 ? -5.911 9.034 3.399 1.00 93.62 204 VAL A CA 1
ATOM 1627 C C . VAL A 1 204 ? -7.429 8.980 3.266 1.00 93.62 204 VAL A C 1
ATOM 1629 O O . VAL A 1 204 ? -8.161 9.382 4.163 1.00 93.62 204 VAL A O 1
ATOM 1632 N N . MET A 1 205 ? -7.902 8.461 2.137 1.00 92.56 205 MET A N 1
ATOM 1633 C CA . MET A 1 205 ? -9.313 8.209 1.866 1.00 92.56 205 MET A CA 1
ATOM 1634 C C . MET A 1 205 ? -9.486 6.772 1.379 1.00 92.56 205 MET A C 1
ATOM 1636 O O . MET A 1 205 ? -8.752 6.321 0.500 1.00 92.56 205 MET A O 1
ATOM 1640 N N . ILE A 1 206 ? -10.470 6.064 1.929 1.00 91.75 206 ILE A N 1
ATOM 1641 C CA . ILE A 1 206 ? -10.834 4.712 1.499 1.00 91.75 206 ILE A CA 1
ATOM 1642 C C . ILE A 1 206 ? -12.173 4.763 0.765 1.00 91.75 206 ILE A C 1
ATOM 1644 O O . ILE A 1 206 ? -13.103 5.447 1.191 1.00 91.75 206 ILE A O 1
ATOM 1648 N N . LEU A 1 207 ? -12.245 4.045 -0.351 1.00 91.88 207 LEU A N 1
ATOM 1649 C CA . LEU A 1 207 ? -13.435 3.833 -1.158 1.00 91.88 207 LEU A CA 1
ATOM 1650 C C . LEU A 1 207 ? -13.735 2.340 -1.211 1.00 91.88 207 LEU A C 1
ATOM 1652 O O . LEU A 1 207 ? -12.838 1.550 -1.492 1.00 91.88 207 LEU A O 1
ATOM 1656 N N . GLU A 1 208 ? -14.989 1.956 -1.014 1.00 89.31 208 GLU A N 1
ATOM 1657 C CA . GLU A 1 208 ? -15.422 0.576 -1.224 1.00 89.31 208 GLU A CA 1
ATOM 1658 C C . GLU A 1 208 ? -16.044 0.452 -2.613 1.00 89.31 208 GLU A C 1
ATOM 1660 O O . GLU A 1 208 ? -17.123 0.987 -2.868 1.00 89.31 208 GLU A O 1
ATOM 1665 N N . LYS A 1 209 ? -15.363 -0.222 -3.547 1.00 87.81 209 LYS A N 1
ATOM 1666 C CA . LYS A 1 209 ? -15.828 -0.365 -4.943 1.00 87.81 209 LYS A CA 1
ATOM 1667 C C . LYS A 1 209 ? -16.223 0.979 -5.582 1.00 87.81 209 LYS A C 1
ATOM 1669 O O . LYS A 1 209 ? -17.149 1.046 -6.392 1.00 87.81 209 LYS A O 1
ATOM 1674 N N . GLY A 1 210 ? -15.509 2.050 -5.233 1.00 84.50 210 GLY A N 1
ATOM 1675 C CA . GLY A 1 210 ? -15.788 3.424 -5.661 1.00 84.50 210 GLY A CA 1
ATOM 1676 C C . GLY A 1 210 ? -16.838 4.200 -4.847 1.00 84.50 210 GLY A C 1
ATOM 1677 O O . GLY A 1 210 ? -17.068 5.369 -5.156 1.00 84.50 210 GLY A O 1
ATOM 1678 N N . ALA A 1 211 ? -17.454 3.611 -3.818 1.00 85.50 211 ALA A N 1
ATOM 1679 C CA . ALA A 1 211 ? -18.356 4.299 -2.894 1.00 85.50 211 ALA A CA 1
ATOM 1680 C C . ALA A 1 211 ? -17.582 4.973 -1.747 1.00 85.50 211 ALA A C 1
ATOM 1682 O O . ALA A 1 211 ? -16.661 4.394 -1.173 1.00 85.50 211 ALA A O 1
ATOM 1683 N N . LEU A 1 212 ? -17.968 6.205 -1.410 1.00 83.38 212 LEU A N 1
ATOM 1684 C CA . LEU A 1 212 ? -17.422 6.971 -0.284 1.00 83.38 212 LEU A CA 1
ATOM 1685 C C . LEU A 1 212 ? -18.135 6.597 1.023 1.00 83.38 212 LEU A C 1
ATOM 1687 O O . LEU A 1 212 ? -19.351 6.420 1.020 1.00 83.38 212 LEU A O 1
ATOM 1691 N N . ASN A 1 213 ? -17.393 6.588 2.136 1.00 76.06 213 ASN A N 1
ATOM 1692 C CA . ASN A 1 213 ? -17.909 6.423 3.505 1.00 76.06 213 ASN A CA 1
ATOM 1693 C C . ASN A 1 213 ? -18.709 5.134 3.755 1.00 76.06 213 ASN A C 1
ATOM 1695 O O . ASN A 1 213 ? -19.603 5.121 4.601 1.00 76.06 213 ASN A O 1
ATOM 1699 N N . ALA A 1 214 ? -18.420 4.063 3.021 1.00 76.81 214 ALA A N 1
ATOM 1700 C CA . ALA A 1 214 ? -18.965 2.760 3.364 1.00 76.81 214 ALA A CA 1
ATOM 1701 C C . ALA A 1 214 ? -18.296 2.261 4.652 1.00 76.81 214 ALA A C 1
ATOM 1703 O O . ALA A 1 214 ? -17.074 2.368 4.782 1.00 76.81 214 ALA A O 1
ATOM 1704 N N . SER A 1 215 ? -19.094 1.759 5.599 1.00 79.00 215 SER A N 1
ATOM 1705 C CA . SER A 1 215 ? -18.532 1.078 6.765 1.00 79.00 215 SER A CA 1
ATOM 1706 C C . SER A 1 215 ? -17.899 -0.229 6.314 1.00 79.00 215 SER A C 1
ATOM 1708 O O . SER A 1 215 ? -18.512 -1.007 5.582 1.00 79.00 215 SER A O 1
ATOM 1710 N N . LEU A 1 216 ? -16.665 -0.451 6.754 1.00 82.06 216 LEU A N 1
ATOM 1711 C CA . LEU A 1 216 ? -15.893 -1.626 6.381 1.00 82.06 216 LEU A CA 1
ATOM 1712 C C . LEU A 1 216 ? -16.349 -2.882 7.132 1.00 82.06 216 LEU A C 1
ATOM 1714 O O . LEU A 1 216 ? -16.353 -3.968 6.547 1.00 82.06 216 LEU A O 1
ATOM 1718 N N . TRP A 1 217 ? -16.700 -2.755 8.417 1.00 83.31 217 TRP A N 1
ATOM 1719 C CA . TRP A 1 217 ? -17.177 -3.884 9.234 1.00 83.31 217 TRP A CA 1
ATOM 1720 C C . TRP A 1 217 ? -17.939 -3.508 10.517 1.00 83.31 217 TRP A C 1
ATOM 1722 O O . TRP A 1 217 ? -18.441 -4.413 11.186 1.00 83.31 217 TRP A O 1
ATOM 1732 N N . GLU A 1 218 ? -18.043 -2.230 10.895 1.00 69.88 218 GLU A N 1
ATOM 1733 C CA . GLU A 1 218 ? -18.876 -1.795 12.029 1.00 69.88 218 GLU A CA 1
ATOM 1734 C C . GLU A 1 218 ? -20.329 -1.516 11.590 1.00 69.88 218 GLU A C 1
ATOM 1736 O O . GLU A 1 218 ? -20.663 -0.420 11.146 1.00 69.88 218 GLU A O 1
ATOM 1741 N N . ILE A 1 219 ? -21.205 -2.522 11.731 1.00 57.00 219 ILE A N 1
ATOM 1742 C CA . ILE A 1 219 ? -22.665 -2.413 11.501 1.00 57.00 219 ILE A CA 1
ATOM 1743 C C . ILE A 1 219 ? -23.388 -1.973 12.778 1.00 57.00 219 ILE A C 1
ATOM 1745 O O . ILE A 1 219 ? -23.122 -2.579 13.842 1.00 57.00 219 ILE A O 1
#

Radius of gyration: 40.64 Å; Cα contacts (8 Å, |Δi|>4): 257; chains: 1; bounding box: 53×39×120 Å

Nearest PDB structures (foldseek):
  4b2g-assembly2_B  TM=4.469E-01  e=3.175E-01  Vitis vinifera
  7vka-assembly1_A  TM=4.535E-01  e=4.875E-01  Arabidopsis thaliana
  4b2g-assembly1_A  TM=4.052E-01  e=3.375E-01  Vitis vinifera
  4ovu-assembly1_A  TM=3.944E-01  e=1.222E+00  Homo sapiens
  5swg-assembly1_A  TM=3.937E-01  e=1.381E+00  Homo sapiens

Solvent-accessible surface area (backbone atoms only — not comparable to full-atom values): 13044 Å² total; per-residue (Å²): 135,77,71,66,63,58,59,53,56,53,57,58,52,54,56,54,55,50,55,61,49,60,55,64,76,66,78,69,84,72,80,64,75,67,60,70,72,72,76,77,71,82,73,60,56,75,68,54,45,50,53,52,50,53,53,50,53,52,49,50,53,52,50,52,52,50,52,50,28,64,76,64,78,43,55,88,73,63,76,49,76,74,75,76,71,79,81,55,61,38,83,38,64,42,31,28,42,37,78,80,40,77,51,75,45,80,44,81,43,78,42,79,66,61,98,42,71,47,60,44,48,51,52,51,50,54,48,43,56,60,28,51,94,91,48,90,29,32,62,37,45,62,54,53,73,41,77,77,47,61,48,68,51,61,89,53,92,90,50,58,12,43,35,36,39,30,29,45,77,74,57,65,57,94,82,65,71,78,53,66,58,22,65,64,39,41,52,53,21,47,35,53,24,44,39,73,67,36,79,64,30,70,45,67,45,68,21,52,80,78,38,74,82,64,74,88,79,78,126